Protein AF-A0A9X8DZ60-F1 (afdb_monomer_lite)

Radius of gyration: 21.71 Å; chains: 1; bounding box: 64×48×51 Å

Secondary structure (DSSP, 8-state):
-HHHHTT-----S---PPPS---HHHHHHHHHHHHHHTSHHHHHHHHHHTGGGGG-HHHHHHHHHHHHHHHHHHHHHHHHHTT--HHHHHHHHHHHTT----S--------SPPHHHHHHHHHHHHHHHHH-TT------SS-EEEE--TT-SS--PPEEEE-EEEEEE--B-TTS-BSSS--SSEEEEEEEEEEETTEEEEEEEEEESSSSPEEEEEEEEEEEETTEEEEEEEEEEEE-TTS-SS-TTTS-HHHHHHHHHHHSPTT---EEEEEEEE-----------

Sequence (289 aa):
ELLHWFGSAVATGTPSRPQKTHDIVALCVHVVLALVVQGRQDVRAYMTEHSSDLLHQDLLWQRYELWLQLVTDKMDAHLNAINVLRLAFTQALTTSCHVSHPSGYDTSTSKAPSPVSEFFVAQLREVYMVFSPNYVPYASSIASCSVLSSLAIFPSKRSEFILDQTPRVFRVFPNGETSMSNCGGLTYGDYMGSLDGSTIRLDLFCWPTASPPTCTLVRLCVQAKSTLLLVTMDVAVHANSHAPADGMDEWTPSERVQHLHQHSPSGVPWLRVMGSYARRSKFNVNEGL

Foldseek 3Di:
DVLVVLQPDDDPDDDDQPPDDPPLVVVVVQLVCQCLVVVLVVLQVLLLVCLVCLVPVVVLVVSLVVSVVSSSVSSCVSCVVVPHDSNNSSVVVCVVVVPPDPPDPPPPPPVDDDLSSVQSSLLSPQSNQLPPPPDDDPPDPFDKDWAADPSQSYDGGTFIDTAPQDWFFTQADNSSGGLCGCDPQKRWGIWGWHDDPQKIKIWTWIWGNDPPTKIWIWIWIWGDDPQKIKIKIKIFIFRLNVDPNDDPVVDDSRVVVVSCVVPTDPPTDIDMDIDMDGDPDDDDPPPDD

pLDDT: mean 75.1, std 18.83, range [28.12, 95.62]

Organism: Aphanomyces astaci (NCBI:txid112090)

Structure (mmCIF, N/CA/C/O backbone):
data_AF-A0A9X8DZ60-F1
#
_entry.id   AF-A0A9X8DZ60-F1
#
loop_
_atom_site.group_PDB
_atom_site.id
_atom_site.type_symbol
_atom_site.label_atom_id
_atom_site.label_alt_id
_atom_site.label_comp_id
_atom_site.label_asym_id
_atom_site.label_entity_id
_atom_site.label_seq_id
_atom_site.pdbx_PDB_ins_code
_atom_site.Cartn_x
_atom_site.Cartn_y
_atom_site.Cartn_z
_atom_site.occupancy
_atom_site.B_iso_or_equiv
_atom_site.auth_seq_id
_atom_site.auth_comp_id
_atom_site.auth_asym_id
_atom_site.auth_atom_id
_atom_site.pdbx_PDB_model_num
ATOM 1 N N . GLU A 1 1 ? 18.150 2.652 -1.203 1.00 31.94 1 GLU A N 1
ATOM 2 C CA . GLU A 1 1 ? 18.553 1.446 -1.966 1.00 31.94 1 GLU A CA 1
ATOM 3 C C . GLU A 1 1 ? 17.924 1.308 -3.360 1.00 31.94 1 GLU A C 1
ATOM 5 O O . GLU A 1 1 ? 18.677 1.008 -4.276 1.00 31.94 1 GLU A O 1
ATOM 10 N N . LEU A 1 2 ? 16.636 1.631 -3.593 1.00 28.12 2 LEU A N 1
ATOM 11 C CA . LEU A 1 2 ? 16.051 1.765 -4.956 1.00 28.12 2 LEU A CA 1
ATOM 12 C C . LEU A 1 2 ? 16.904 2.625 -5.916 1.00 28.12 2 LEU A C 1
ATOM 14 O O . LEU A 1 2 ? 16.988 2.355 -7.106 1.00 28.12 2 LEU A O 1
ATOM 18 N N . LEU A 1 3 ? 17.580 3.640 -5.373 1.00 35.03 3 LEU A N 1
ATOM 19 C CA . LEU A 1 3 ? 18.397 4.606 -6.112 1.00 35.03 3 LEU A CA 1
ATOM 20 C C . LEU A 1 3 ? 19.717 4.040 -6.666 1.00 35.03 3 LEU A C 1
ATOM 22 O O . LEU A 1 3 ? 20.222 4.568 -7.652 1.00 35.03 3 LEU A O 1
ATOM 26 N N . HIS A 1 4 ? 20.269 2.972 -6.076 1.00 34.47 4 HIS A N 1
ATOM 27 C CA . HIS A 1 4 ? 21.551 2.405 -6.522 1.00 34.47 4 HIS A CA 1
ATOM 28 C C . HIS A 1 4 ? 21.421 1.585 -7.815 1.00 34.47 4 HIS A C 1
ATOM 30 O O . HIS A 1 4 ? 22.366 1.525 -8.599 1.00 34.47 4 HIS A O 1
ATOM 36 N N . TRP A 1 5 ? 20.246 1.010 -8.079 1.00 37.69 5 TRP A N 1
ATOM 37 C CA . TRP A 1 5 ? 20.007 0.155 -9.246 1.00 37.69 5 TRP A CA 1
ATOM 38 C C . TRP A 1 5 ? 19.847 0.937 -10.555 1.00 37.69 5 TRP A C 1
ATOM 40 O O . TRP A 1 5 ? 20.225 0.450 -11.616 1.00 37.69 5 TRP A O 1
ATOM 50 N N . PHE A 1 6 ? 19.398 2.193 -10.491 1.00 38.69 6 PHE A N 1
ATOM 51 C CA . PHE A 1 6 ? 19.297 3.061 -11.671 1.00 38.69 6 PHE A CA 1
ATOM 52 C C . PHE A 1 6 ? 20.656 3.590 -12.174 1.00 38.69 6 PHE A C 1
ATOM 54 O O . PHE A 1 6 ? 20.719 4.229 -13.227 1.00 38.69 6 PHE A O 1
ATOM 61 N N . GLY A 1 7 ? 21.743 3.325 -11.438 1.00 34.41 7 GLY A N 1
ATOM 62 C CA . GLY A 1 7 ? 23.087 3.837 -11.712 1.00 34.41 7 GLY A CA 1
ATOM 63 C C . GLY A 1 7 ? 23.932 3.028 -12.703 1.00 34.41 7 GLY A C 1
ATOM 64 O O . GLY A 1 7 ? 25.004 3.498 -13.076 1.00 34.41 7 GLY A O 1
ATOM 65 N N . SER A 1 8 ? 23.493 1.848 -13.156 1.00 36.50 8 SER A N 1
ATOM 66 C CA . SER A 1 8 ? 24.308 0.988 -14.029 1.00 36.50 8 SER A CA 1
ATOM 67 C C . SER A 1 8 ? 23.799 0.962 -15.472 1.00 36.50 8 SER A C 1
ATOM 69 O O . SER A 1 8 ? 23.210 -0.008 -15.934 1.00 36.50 8 SER A O 1
ATOM 71 N N . ALA A 1 9 ? 24.024 2.051 -16.207 1.00 36.41 9 ALA A N 1
ATOM 72 C CA . ALA A 1 9 ? 24.238 1.970 -17.650 1.00 36.41 9 ALA A CA 1
ATOM 73 C C . ALA A 1 9 ? 25.103 3.154 -18.087 1.00 36.41 9 ALA A C 1
ATOM 75 O O . ALA A 1 9 ? 24.736 4.316 -17.901 1.00 36.41 9 ALA A O 1
ATOM 76 N N . VAL A 1 10 ? 26.268 2.845 -18.651 1.00 38.41 10 VAL A N 1
ATOM 77 C CA . VAL A 1 10 ? 27.197 3.816 -19.228 1.00 38.41 10 VAL A CA 1
ATOM 78 C C . VAL A 1 10 ? 26.536 4.437 -20.459 1.00 38.41 10 VAL A C 1
ATOM 80 O O . VAL A 1 10 ? 26.538 3.849 -21.535 1.00 38.41 10 VAL A O 1
ATOM 83 N N . ALA A 1 11 ? 25.965 5.629 -20.304 1.00 35.50 11 ALA A N 1
ATOM 84 C CA . ALA A 1 11 ? 25.605 6.487 -21.424 1.00 35.50 11 ALA A CA 1
ATOM 85 C C . ALA A 1 11 ? 26.694 7.555 -21.565 1.00 35.50 11 ALA A C 1
ATOM 87 O O . ALA A 1 11 ? 26.770 8.502 -20.782 1.00 35.50 11 ALA A O 1
ATOM 88 N N . THR A 1 12 ? 27.572 7.382 -22.551 1.00 34.91 12 THR A N 1
ATOM 89 C CA . THR A 1 12 ? 28.563 8.383 -22.955 1.00 34.91 12 THR A CA 1
ATOM 90 C C . THR A 1 12 ? 27.853 9.549 -23.635 1.00 34.91 12 THR A C 1
ATOM 92 O O . THR A 1 12 ? 27.700 9.584 -24.853 1.00 34.91 12 THR A O 1
ATOM 95 N N . GLY A 1 13 ? 27.394 10.499 -22.829 1.00 36.06 13 GLY A N 1
ATOM 96 C CA . GLY A 1 13 ? 26.868 11.782 -23.270 1.00 36.06 13 GLY A CA 1
ATOM 97 C C . GLY A 1 13 ? 27.161 12.828 -22.204 1.00 36.06 13 GLY A C 1
ATOM 98 O O . GLY A 1 13 ? 26.932 12.596 -21.019 1.00 36.06 13 GLY A O 1
ATOM 99 N N . THR A 1 14 ? 27.716 13.967 -22.607 1.00 35.53 14 THR A N 1
ATOM 100 C CA . THR A 1 14 ? 27.980 15.095 -21.706 1.00 35.53 14 THR A CA 1
ATOM 101 C C . THR A 1 14 ? 26.686 15.517 -20.999 1.00 35.53 14 THR A C 1
ATOM 103 O O . THR A 1 14 ? 25.714 15.833 -21.690 1.00 35.53 14 THR A O 1
ATOM 106 N N . PRO A 1 15 ? 26.638 15.540 -19.653 1.00 38.84 15 PRO A N 1
ATOM 107 C CA . PRO A 1 15 ? 25.415 15.838 -18.923 1.00 38.84 15 PRO A CA 1
ATOM 108 C C . PRO A 1 15 ? 25.046 17.312 -19.102 1.00 38.84 15 PRO A C 1
ATOM 110 O O . PRO A 1 15 ? 25.746 18.213 -18.636 1.00 38.84 15 PRO A O 1
ATOM 113 N N . SER A 1 16 ? 23.922 17.578 -19.763 1.00 42.38 16 SER A N 1
ATOM 114 C CA . SER A 1 16 ? 23.293 18.894 -19.722 1.00 42.38 16 SER A CA 1
ATOM 115 C C . SER A 1 16 ? 22.722 19.114 -18.321 1.00 42.38 16 SER A C 1
ATOM 117 O O . SER A 1 16 ? 21.791 18.426 -17.901 1.00 42.38 16 SER A O 1
ATOM 119 N N . ARG A 1 17 ? 23.310 20.064 -17.586 1.00 41.47 17 ARG A N 1
ATOM 120 C CA . ARG A 1 17 ? 22.856 20.510 -16.263 1.00 41.47 17 ARG A CA 1
ATOM 121 C C . ARG A 1 17 ? 21.351 20.824 -16.321 1.00 41.47 17 ARG A C 1
ATOM 123 O O . ARG A 1 17 ? 20.976 21.647 -17.160 1.00 41.47 17 ARG A O 1
ATOM 130 N N . PRO A 1 18 ? 20.500 20.232 -15.459 1.00 42.22 18 PRO A N 1
ATOM 131 C CA . PRO A 1 18 ? 19.079 20.557 -15.442 1.00 42.22 18 PRO A CA 1
ATOM 132 C C . PRO A 1 18 ? 18.917 22.064 -15.205 1.00 42.22 18 PRO A C 1
ATOM 134 O O . PRO A 1 18 ? 19.380 22.615 -14.201 1.00 42.22 18 PRO A O 1
ATOM 137 N N . GLN A 1 19 ? 18.335 22.752 -16.189 1.00 42.22 19 GLN A N 1
ATOM 138 C CA . GLN A 1 19 ? 18.020 24.171 -16.097 1.00 42.22 19 GLN A CA 1
ATOM 139 C C . GLN A 1 19 ? 16.974 24.362 -14.994 1.00 42.22 19 GLN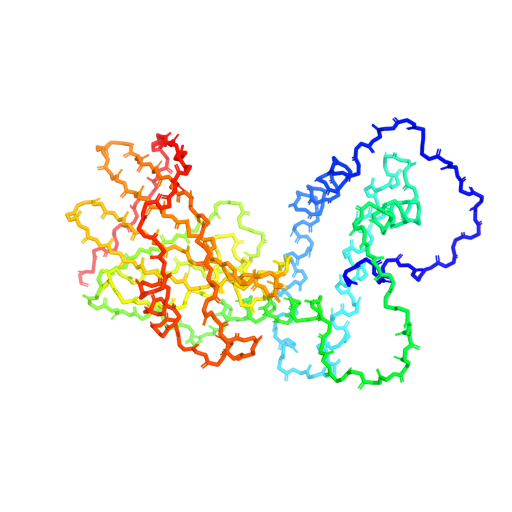 A C 1
ATOM 141 O O . GLN A 1 19 ? 15.932 23.722 -15.012 1.00 42.22 19 GLN A O 1
ATOM 146 N N . LYS A 1 20 ? 17.314 25.216 -14.020 1.00 41.09 20 LYS A N 1
ATOM 147 C CA . LYS A 1 20 ? 16.459 25.832 -12.989 1.00 41.09 20 LYS A CA 1
ATOM 148 C C . LYS A 1 20 ? 15.190 25.043 -12.602 1.00 41.09 20 LYS A C 1
ATOM 150 O O . LYS A 1 20 ? 14.142 25.194 -13.215 1.00 41.09 20 LYS A O 1
ATOM 155 N N . THR A 1 21 ? 15.281 24.346 -11.464 1.00 41.44 21 THR A N 1
ATOM 156 C CA . THR A 1 21 ? 14.146 24.031 -10.569 1.00 41.44 21 THR A CA 1
ATOM 157 C C . THR A 1 21 ? 12.973 23.285 -11.211 1.00 41.44 21 THR A C 1
ATOM 159 O O . THR A 1 21 ? 11.827 23.708 -11.095 1.00 41.44 21 THR A O 1
ATOM 162 N N . HIS A 1 22 ? 13.216 22.104 -11.776 1.00 51.38 22 HIS A N 1
ATOM 163 C CA . HIS A 1 22 ? 12.270 21.038 -11.457 1.00 51.38 22 HIS A CA 1
ATOM 164 C C . HIS A 1 22 ? 12.574 20.632 -10.021 1.00 51.38 22 HIS A C 1
ATOM 166 O O . HIS A 1 22 ? 13.660 20.126 -9.740 1.00 51.38 22 HIS A O 1
ATOM 172 N N . ASP A 1 23 ? 11.661 20.958 -9.107 1.00 71.00 23 ASP A N 1
ATOM 173 C CA . ASP A 1 23 ? 11.681 20.390 -7.766 1.00 71.00 23 ASP A CA 1
ATOM 174 C C . ASP A 1 23 ? 11.814 18.872 -7.930 1.00 71.00 23 ASP A C 1
ATOM 176 O O . ASP A 1 23 ? 11.007 18.242 -8.617 1.00 71.00 23 ASP A O 1
ATOM 180 N N . ILE A 1 24 ? 12.883 18.295 -7.385 1.00 73.00 24 ILE A N 1
ATOM 181 C CA . ILE A 1 24 ? 13.148 16.861 -7.485 1.00 73.00 24 ILE A CA 1
ATOM 182 C C . ILE A 1 24 ? 11.949 16.056 -6.970 1.00 73.00 24 ILE A C 1
ATOM 184 O O . ILE A 1 24 ? 11.650 14.993 -7.506 1.00 73.00 24 ILE A O 1
ATOM 188 N N . VAL A 1 25 ? 11.202 16.612 -6.008 1.00 72.06 25 VAL A N 1
ATOM 189 C CA . VAL A 1 25 ? 9.945 16.054 -5.507 1.00 72.06 25 VAL A CA 1
ATOM 190 C C . VAL A 1 25 ? 8.882 16.048 -6.602 1.00 72.06 25 VAL A C 1
ATOM 192 O O . VAL A 1 25 ? 8.249 15.020 -6.827 1.00 72.06 25 VAL A O 1
ATOM 195 N N . ALA A 1 26 ? 8.713 17.147 -7.339 1.00 74.69 26 ALA A N 1
ATOM 196 C CA . ALA A 1 26 ? 7.785 17.203 -8.468 1.00 74.69 26 ALA A CA 1
ATOM 197 C C . ALA A 1 26 ? 8.177 16.213 -9.577 1.00 74.69 26 ALA A C 1
ATOM 199 O O . ALA A 1 26 ? 7.312 15.566 -10.163 1.00 74.69 26 ALA A O 1
ATOM 200 N N . LEU A 1 27 ? 9.477 16.040 -9.828 1.00 77.31 27 LEU A N 1
ATOM 201 C CA . LEU A 1 27 ? 9.980 15.071 -10.799 1.00 77.31 27 LEU A CA 1
ATOM 202 C C . LEU A 1 27 ? 9.721 13.622 -10.347 1.00 77.31 27 LEU A C 1
ATOM 204 O O . LEU A 1 27 ? 9.254 12.816 -11.148 1.00 77.31 27 LEU A O 1
ATOM 208 N N . CYS A 1 28 ? 9.926 13.308 -9.063 1.00 79.06 28 CYS A N 1
ATOM 209 C CA . CYS A 1 28 ? 9.516 12.033 -8.466 1.00 79.06 28 CYS A CA 1
ATOM 210 C C . CYS A 1 28 ? 8.019 11.790 -8.633 1.00 79.06 28 CYS A C 1
ATOM 212 O O . CYS A 1 28 ? 7.617 10.712 -9.059 1.00 79.06 28 CYS A O 1
ATOM 214 N N . VAL A 1 29 ? 7.194 12.791 -8.321 1.00 77.31 29 VAL A N 1
ATOM 215 C CA . VAL A 1 29 ? 5.737 12.698 -8.455 1.00 77.31 29 VAL A CA 1
ATOM 216 C C . VAL A 1 29 ? 5.350 12.435 -9.908 1.00 77.31 29 VAL A C 1
ATOM 218 O O . VAL A 1 29 ? 4.509 11.576 -10.151 1.00 77.31 29 VAL A O 1
ATOM 221 N N . HIS A 1 30 ? 5.979 13.102 -10.877 1.00 78.19 30 HIS A N 1
ATOM 222 C CA . HIS A 1 30 ? 5.719 12.870 -12.299 1.00 78.19 30 HIS A CA 1
ATOM 223 C C . HIS A 1 30 ? 6.130 11.469 -12.755 1.00 78.19 30 HIS A C 1
ATOM 225 O O . HIS A 1 30 ? 5.337 10.802 -13.416 1.00 78.19 30 HIS A O 1
ATOM 231 N N . VAL A 1 31 ? 7.311 10.988 -12.351 1.00 81.19 31 VAL A N 1
ATOM 232 C CA . VAL A 1 31 ? 7.763 9.619 -12.647 1.00 81.19 31 VAL A CA 1
ATOM 233 C C . VAL A 1 31 ? 6.817 8.590 -12.026 1.00 81.19 31 VAL A C 1
ATOM 235 O O . VAL A 1 31 ? 6.386 7.666 -12.713 1.00 81.19 31 VAL A O 1
ATOM 238 N N . VAL A 1 32 ? 6.428 8.767 -10.760 1.00 79.12 32 VAL A N 1
ATOM 239 C CA . VAL A 1 32 ? 5.465 7.886 -10.082 1.00 79.12 32 VAL A CA 1
ATOM 240 C C . VAL A 1 32 ? 4.113 7.921 -10.791 1.00 79.12 32 VAL A C 1
ATOM 242 O O . VAL A 1 32 ? 3.558 6.865 -11.080 1.00 79.12 32 VAL A O 1
ATOM 245 N N . LEU A 1 33 ? 3.594 9.101 -11.142 1.00 77.25 33 LEU A N 1
ATOM 246 C CA . LEU A 1 33 ? 2.355 9.207 -11.915 1.00 77.25 33 LEU A CA 1
ATOM 247 C C . LEU A 1 33 ? 2.482 8.521 -13.274 1.00 77.25 33 LEU A C 1
ATOM 249 O O . LEU A 1 33 ? 1.552 7.838 -13.679 1.00 77.25 33 LEU A O 1
ATOM 253 N N . ALA A 1 34 ? 3.599 8.667 -13.982 1.00 78.00 34 ALA A N 1
ATOM 254 C CA . ALA A 1 34 ? 3.799 8.013 -15.269 1.00 78.00 34 ALA A CA 1
ATOM 255 C C . ALA A 1 34 ? 3.790 6.485 -15.121 1.00 78.00 34 ALA A C 1
ATOM 257 O O . ALA A 1 34 ? 3.064 5.797 -15.841 1.00 78.00 34 ALA A O 1
ATOM 258 N N . LEU A 1 35 ? 4.498 5.951 -14.125 1.00 79.12 35 LEU A N 1
ATOM 259 C CA . LEU A 1 35 ? 4.495 4.521 -13.817 1.00 79.12 35 LEU A CA 1
ATOM 260 C C . LEU A 1 35 ? 3.095 4.020 -13.415 1.00 79.12 35 LEU A C 1
ATOM 262 O O . LEU A 1 35 ? 2.654 2.980 -13.900 1.00 79.12 35 LEU A O 1
ATOM 266 N N . VAL A 1 36 ? 2.354 4.775 -12.598 1.00 71.50 36 VAL A N 1
ATOM 267 C CA . VAL A 1 36 ? 1.029 4.386 -12.074 1.00 71.50 36 VAL A CA 1
ATOM 268 C C . VAL A 1 36 ? -0.118 4.631 -13.066 1.00 71.50 36 VAL A C 1
ATOM 270 O O . VAL A 1 36 ? -1.123 3.922 -13.040 1.00 71.50 36 VAL A O 1
ATOM 273 N N . VAL A 1 37 ? -0.017 5.622 -13.948 1.00 75.75 37 VAL A N 1
ATOM 274 C CA . VAL A 1 37 ? -1.079 5.975 -14.906 1.00 75.75 37 VAL A CA 1
ATOM 275 C C . VAL A 1 37 ? -0.838 5.305 -16.252 1.00 75.75 37 VAL A C 1
ATOM 277 O O . VAL A 1 37 ? -1.768 4.730 -16.813 1.00 75.75 37 VAL A O 1
ATOM 280 N N . GLN A 1 38 ? 0.394 5.353 -16.761 1.00 73.94 38 GLN A N 1
ATOM 281 C CA . GLN A 1 38 ? 0.742 4.828 -18.085 1.00 73.94 38 GLN A CA 1
ATOM 282 C C . GLN A 1 38 ? 1.304 3.406 -18.000 1.00 73.94 38 GLN A C 1
ATOM 284 O O . GLN A 1 38 ? 0.978 2.569 -18.834 1.00 73.94 38 GLN A O 1
ATOM 289 N N . GLY A 1 39 ? 2.116 3.111 -16.980 1.00 77.44 39 GLY A N 1
ATOM 290 C CA . GLY A 1 39 ? 2.743 1.796 -16.797 1.00 77.44 39 GLY A CA 1
ATOM 291 C C . GLY A 1 39 ? 1.870 0.757 -16.085 1.00 77.44 39 GLY A C 1
ATOM 292 O O . GLY A 1 39 ? 2.146 -0.437 -16.181 1.00 77.44 39 GLY A O 1
ATOM 293 N N . ARG A 1 40 ? 0.796 1.172 -15.398 1.00 81.31 40 ARG A N 1
ATOM 294 C CA . ARG A 1 40 ? -0.021 0.278 -14.556 1.00 81.31 40 ARG A CA 1
ATOM 295 C C . ARG A 1 40 ? -0.581 -0.918 -15.298 1.00 81.31 40 ARG A C 1
ATOM 297 O O . ARG A 1 40 ? -0.615 -1.991 -14.713 1.00 81.31 40 ARG A O 1
ATOM 304 N N . GLN A 1 41 ? -1.063 -0.753 -16.530 1.00 85.88 41 GLN A N 1
ATOM 305 C CA . GLN A 1 41 ? -1.641 -1.878 -17.272 1.00 85.88 41 GLN A CA 1
ATOM 306 C C . GLN A 1 41 ? -0.584 -2.930 -17.608 1.00 85.88 41 GLN A C 1
ATOM 308 O O . GLN A 1 41 ? -0.837 -4.111 -17.395 1.00 85.88 41 GLN A O 1
ATOM 313 N N . ASP A 1 42 ? 0.606 -2.501 -18.023 1.00 88.31 42 ASP A N 1
ATOM 314 C CA . ASP A 1 42 ? 1.700 -3.405 -18.380 1.00 88.31 42 ASP A CA 1
ATOM 315 C C . ASP A 1 42 ? 2.262 -4.106 -17.142 1.00 88.31 42 ASP A C 1
ATOM 317 O O . ASP A 1 42 ? 2.391 -5.326 -17.123 1.00 88.31 42 ASP A O 1
ATOM 321 N N . VAL A 1 43 ? 2.501 -3.354 -16.059 1.00 87.25 43 VAL A N 1
ATOM 322 C CA . VAL A 1 43 ? 2.941 -3.917 -14.771 1.00 87.25 43 VAL A CA 1
ATOM 323 C C . VAL A 1 43 ? 1.897 -4.895 -14.223 1.00 87.25 43 VAL A C 1
ATOM 325 O O . VAL A 1 43 ? 2.238 -5.967 -13.723 1.00 87.25 43 VAL A O 1
ATOM 328 N N . ARG A 1 44 ? 0.608 -4.561 -14.346 1.00 88.06 44 ARG A N 1
ATOM 329 C CA . ARG A 1 44 ? -0.502 -5.432 -13.946 1.00 88.06 44 ARG A CA 1
ATOM 330 C C . ARG A 1 44 ? -0.545 -6.714 -14.774 1.00 88.06 44 ARG A C 1
ATOM 332 O O . ARG A 1 44 ? -0.722 -7.785 -14.192 1.00 88.06 44 ARG A O 1
ATOM 339 N N . ALA A 1 45 ? -0.439 -6.606 -16.096 1.00 90.19 45 ALA A N 1
ATOM 340 C CA . ALA A 1 45 ? -0.457 -7.750 -17.002 1.00 90.19 45 ALA A CA 1
ATOM 341 C C . ALA A 1 45 ? 0.712 -8.688 -16.694 1.00 90.19 45 ALA A C 1
ATOM 343 O O . ALA A 1 45 ? 0.484 -9.867 -16.439 1.00 90.19 45 ALA A O 1
ATOM 344 N N . TYR A 1 46 ? 1.915 -8.124 -16.560 1.00 92.25 46 TYR A N 1
ATOM 345 C CA . TYR A 1 46 ? 3.130 -8.850 -16.211 1.00 92.25 46 TYR A CA 1
ATOM 346 C C . TYR A 1 46 ? 2.986 -9.646 -14.905 1.00 92.25 46 TYR A C 1
ATOM 348 O O . TYR A 1 46 ? 3.219 -10.852 -14.868 1.00 92.25 46 TYR A O 1
ATOM 356 N N . MET A 1 47 ? 2.545 -8.988 -13.826 1.00 90.56 47 MET A N 1
ATOM 357 C CA . MET A 1 47 ? 2.358 -9.652 -12.530 1.00 90.56 47 MET A CA 1
ATOM 358 C C . MET A 1 47 ? 1.296 -10.754 -12.590 1.00 90.56 47 MET A C 1
ATOM 360 O O . MET A 1 47 ? 1.428 -11.773 -11.921 1.00 90.56 47 MET A O 1
ATOM 364 N N . THR A 1 48 ? 0.235 -10.550 -13.375 1.00 90.31 48 THR A N 1
ATOM 365 C CA . THR A 1 48 ? -0.843 -11.535 -13.538 1.00 90.31 48 THR A CA 1
ATOM 366 C C . THR A 1 48 ? -0.333 -12.778 -14.258 1.00 90.31 48 THR A C 1
ATOM 368 O O . THR A 1 48 ? -0.506 -13.887 -13.753 1.00 90.31 48 THR A O 1
ATOM 371 N N . GLU A 1 49 ? 0.326 -12.575 -15.400 1.00 92.56 49 GLU A N 1
ATOM 372 C CA . GLU A 1 49 ? 0.852 -13.631 -16.266 1.00 92.56 49 GLU A CA 1
ATOM 373 C C . GLU A 1 49 ? 1.882 -14.507 -15.548 1.00 92.56 49 GLU A C 1
ATOM 375 O O . GLU A 1 49 ? 1.838 -15.728 -15.662 1.00 92.56 49 GLU A O 1
ATOM 380 N N . HIS A 1 50 ? 2.767 -13.896 -14.760 1.00 92.00 50 HIS A N 1
ATOM 381 C CA . HIS A 1 50 ? 3.887 -14.600 -14.132 1.00 92.00 50 HIS A CA 1
ATOM 382 C C . HIS A 1 50 ? 3.657 -14.972 -12.664 1.00 92.00 50 HIS A C 1
ATOM 384 O O . HIS A 1 50 ? 4.563 -15.483 -12.008 1.00 92.00 50 HIS A O 1
ATOM 390 N N . SER A 1 51 ? 2.457 -14.750 -12.121 1.00 90.38 51 SER A N 1
ATOM 391 C CA . SER A 1 51 ? 2.168 -15.046 -10.710 1.00 90.38 51 SER A CA 1
ATOM 392 C C . SER A 1 51 ? 2.388 -16.516 -10.330 1.00 90.38 51 SER A C 1
ATOM 394 O O . SER A 1 51 ? 2.821 -16.796 -9.213 1.00 90.38 51 SER A O 1
ATOM 396 N N . SER A 1 52 ? 2.159 -17.460 -11.249 1.00 89.44 52 SER A N 1
ATOM 397 C CA . SER A 1 52 ? 2.409 -18.897 -11.041 1.00 89.44 52 SER A CA 1
ATOM 398 C C . SER A 1 52 ? 3.889 -19.257 -10.892 1.00 89.44 52 SER A C 1
ATOM 400 O O . SER A 1 52 ? 4.216 -20.295 -10.311 1.00 89.44 52 SER A O 1
ATOM 402 N N . ASP A 1 53 ? 4.788 -18.404 -11.380 1.00 91.62 53 ASP A N 1
ATOM 403 C CA . ASP A 1 53 ? 6.232 -18.638 -11.332 1.00 91.62 53 ASP A CA 1
ATOM 404 C C . ASP A 1 53 ? 6.801 -18.380 -9.926 1.00 91.62 53 ASP A C 1
ATOM 406 O O . ASP A 1 53 ? 7.932 -18.762 -9.645 1.00 91.62 53 ASP A O 1
ATOM 410 N N . LEU A 1 54 ? 5.998 -17.818 -9.008 1.00 88.44 54 LEU A N 1
ATOM 411 C CA . LEU A 1 54 ? 6.358 -17.547 -7.610 1.00 88.44 54 LEU A CA 1
ATOM 412 C C . LEU A 1 54 ? 6.957 -18.758 -6.879 1.00 88.44 54 LEU A C 1
ATOM 414 O O . LEU A 1 54 ? 7.813 -18.594 -6.014 1.00 88.44 54 LEU A O 1
ATOM 418 N N . LEU A 1 55 ? 6.490 -19.967 -7.201 1.00 88.56 55 LEU A N 1
ATOM 419 C CA . LEU A 1 55 ? 6.918 -21.207 -6.545 1.00 88.56 55 LEU A CA 1
ATOM 420 C C . LEU A 1 55 ? 8.175 -21.831 -7.178 1.00 88.56 55 LEU A C 1
ATOM 422 O O . LEU A 1 55 ? 8.673 -22.835 -6.673 1.00 88.56 55 LEU A O 1
ATOM 426 N N . HIS A 1 56 ? 8.692 -21.249 -8.263 1.00 90.62 56 HIS A N 1
ATOM 427 C CA . HIS A 1 56 ? 9.835 -21.755 -9.019 1.00 90.62 56 HIS A CA 1
ATOM 428 C C . HIS A 1 56 ? 11.009 -20.779 -8.899 1.00 90.62 56 HIS A C 1
ATOM 430 O O . HIS A 1 56 ? 11.038 -19.747 -9.563 1.00 90.62 56 HIS A O 1
ATOM 436 N N . GLN A 1 57 ? 11.995 -21.110 -8.062 1.00 85.19 57 GLN A N 1
ATOM 437 C CA . GLN A 1 57 ? 13.092 -20.201 -7.706 1.00 85.19 57 GLN A CA 1
ATOM 438 C C . GLN A 1 57 ? 13.866 -19.655 -8.920 1.00 85.19 57 GLN A C 1
ATOM 440 O O . GLN A 1 57 ? 14.124 -18.453 -8.981 1.00 85.19 57 GLN A O 1
ATOM 445 N N . ASP A 1 58 ? 14.195 -20.505 -9.896 1.00 87.75 58 ASP A N 1
ATOM 446 C CA . ASP A 1 58 ? 14.961 -20.093 -11.082 1.00 87.75 58 ASP A CA 1
ATOM 447 C C . ASP A 1 58 ? 14.167 -19.122 -11.967 1.00 87.75 58 ASP A C 1
ATOM 449 O O . ASP A 1 58 ? 14.695 -18.114 -12.441 1.00 87.75 58 ASP A O 1
ATOM 453 N N . LEU A 1 59 ? 12.868 -19.390 -12.141 1.00 90.88 59 LEU A N 1
ATOM 454 C CA . LEU A 1 59 ? 11.979 -18.505 -12.890 1.00 90.88 59 LEU A CA 1
ATOM 455 C C . LEU A 1 59 ? 11.776 -17.190 -12.143 1.00 90.88 59 LEU A C 1
ATOM 457 O O . LEU A 1 59 ? 11.796 -16.136 -12.768 1.00 90.88 59 LEU A O 1
ATOM 461 N N . LEU A 1 60 ? 11.636 -17.223 -10.816 1.00 91.19 60 LEU A N 1
ATOM 462 C CA . LEU A 1 60 ? 11.402 -16.034 -10.001 1.00 91.19 60 LEU A CA 1
ATOM 463 C C . LEU A 1 60 ? 12.502 -14.982 -10.180 1.00 91.19 60 LEU A C 1
ATOM 465 O O . LEU A 1 60 ? 12.190 -13.799 -10.323 1.00 91.19 60 LEU A O 1
ATOM 469 N N . TRP A 1 61 ? 13.770 -15.404 -10.224 1.00 88.38 61 TRP A N 1
ATOM 470 C CA . TRP A 1 61 ? 14.887 -14.491 -10.479 1.00 88.38 61 TRP A CA 1
ATOM 471 C C . TRP A 1 61 ? 14.812 -13.876 -11.881 1.00 88.38 61 TRP A C 1
ATOM 473 O O . TRP A 1 61 ? 14.871 -12.657 -12.031 1.00 88.38 61 TRP A O 1
ATOM 483 N N . GLN A 1 62 ? 14.578 -14.703 -12.902 1.00 91.94 62 GLN A N 1
ATOM 484 C CA . GLN A 1 62 ? 14.402 -14.223 -14.273 1.00 91.94 62 GLN A CA 1
ATOM 485 C C . GLN A 1 62 ? 13.221 -13.243 -14.387 1.00 91.94 62 GLN A C 1
ATOM 487 O O . GLN A 1 62 ? 13.302 -12.232 -15.089 1.00 91.94 62 GLN A O 1
ATOM 492 N N . ARG A 1 63 ? 12.111 -13.511 -13.684 1.00 93.81 63 ARG A N 1
ATOM 493 C CA . ARG A 1 63 ? 10.943 -12.620 -13.663 1.00 93.81 63 ARG A CA 1
ATOM 494 C C . ARG A 1 63 ? 11.219 -11.317 -12.933 1.00 93.81 63 ARG A C 1
ATOM 496 O O . ARG A 1 63 ? 10.674 -10.290 -13.330 1.00 93.81 63 ARG A O 1
ATOM 503 N N . TYR A 1 64 ? 12.047 -11.339 -11.901 1.00 91.62 64 TYR A N 1
ATOM 504 C CA . TYR A 1 64 ? 12.466 -10.125 -11.221 1.00 91.62 64 TYR A CA 1
ATOM 505 C C . TYR A 1 64 ? 13.279 -9.211 -12.153 1.00 91.62 64 TYR A C 1
ATOM 507 O O . TYR A 1 64 ? 12.963 -8.027 -12.272 1.00 91.62 64 TYR A O 1
ATOM 515 N N . GLU A 1 65 ? 14.255 -9.758 -12.885 1.00 91.12 65 GLU A N 1
ATOM 516 C CA . GLU A 1 65 ? 15.080 -8.987 -13.831 1.00 91.12 65 GLU A CA 1
ATOM 517 C C . GLU A 1 65 ? 14.250 -8.376 -14.971 1.00 91.12 65 GLU A C 1
ATOM 519 O O . GLU A 1 65 ? 14.368 -7.186 -15.267 1.00 91.12 65 GLU A O 1
ATOM 524 N N . LEU A 1 66 ? 13.353 -9.162 -15.575 1.00 92.81 66 LEU A N 1
ATOM 525 C CA . LEU A 1 66 ? 12.463 -8.681 -16.638 1.00 92.81 66 LEU A CA 1
ATOM 526 C C . LEU A 1 66 ? 11.475 -7.615 -16.138 1.00 92.81 66 LEU A C 1
ATOM 528 O O . LEU A 1 66 ? 11.180 -6.655 -16.852 1.00 92.81 66 LEU A O 1
ATOM 532 N N . TRP A 1 67 ? 10.991 -7.744 -14.900 1.00 92.38 67 TRP A N 1
ATOM 533 C CA . TRP A 1 67 ? 10.137 -6.732 -14.283 1.00 92.38 67 TRP A CA 1
ATOM 534 C C . TRP A 1 67 ? 10.887 -5.416 -14.041 1.00 92.38 67 TRP A C 1
ATOM 536 O O . TRP A 1 67 ? 10.354 -4.344 -14.335 1.00 92.38 67 TRP A O 1
ATOM 546 N N . LEU A 1 68 ? 12.132 -5.480 -13.556 1.00 89.31 68 LEU A N 1
ATOM 547 C CA . LEU A 1 68 ? 12.979 -4.295 -13.398 1.00 89.31 68 LEU A CA 1
ATOM 548 C C . LEU A 1 68 ? 13.216 -3.591 -14.734 1.00 89.31 68 LEU A C 1
ATOM 550 O O . LEU A 1 68 ? 13.135 -2.360 -14.792 1.00 89.31 68 LEU A O 1
ATOM 554 N N . GLN A 1 69 ? 13.470 -4.356 -15.800 1.00 90.19 69 GLN A N 1
ATOM 555 C CA . GLN A 1 69 ? 13.628 -3.802 -17.142 1.00 90.19 69 GLN A CA 1
ATOM 556 C C . GLN A 1 69 ? 12.354 -3.076 -17.585 1.00 90.19 69 GLN A C 1
ATOM 558 O O . GLN A 1 69 ? 12.428 -1.916 -17.979 1.00 90.19 69 GLN A O 1
ATOM 563 N N . LEU A 1 70 ? 11.180 -3.696 -17.415 1.00 90.25 70 LEU A N 1
ATOM 564 C CA . LEU A 1 70 ? 9.890 -3.081 -17.742 1.00 90.25 70 LEU A CA 1
ATOM 565 C C . LEU A 1 70 ? 9.681 -1.746 -17.009 1.00 90.25 70 LEU A C 1
ATOM 567 O O . LEU A 1 70 ? 9.310 -0.749 -17.629 1.00 90.25 70 LEU A O 1
ATOM 571 N N . VAL A 1 71 ? 9.913 -1.706 -15.693 1.00 87.31 71 VAL A N 1
ATOM 572 C CA . VAL A 1 71 ? 9.761 -0.475 -14.895 1.00 87.31 71 VAL A CA 1
ATOM 573 C C . VAL A 1 71 ? 10.760 0.594 -15.344 1.00 87.31 71 VAL A C 1
ATOM 575 O O . VAL A 1 71 ? 10.401 1.767 -15.470 1.00 87.31 71 VAL A O 1
ATOM 578 N N . THR A 1 72 ? 11.998 0.188 -15.627 1.00 86.12 72 THR A N 1
ATOM 579 C CA . THR A 1 72 ? 13.065 1.087 -16.077 1.00 86.12 72 THR A CA 1
ATOM 580 C C . THR A 1 72 ? 12.760 1.678 -17.450 1.00 86.12 72 THR A C 1
ATOM 582 O O . THR A 1 72 ? 12.864 2.890 -17.610 1.00 86.12 72 THR A O 1
ATOM 585 N N . ASP A 1 73 ? 12.290 0.873 -18.403 1.00 88.31 73 ASP A N 1
ATOM 586 C CA . ASP A 1 73 ? 11.921 1.331 -19.747 1.00 88.31 73 ASP A CA 1
ATOM 587 C C . ASP A 1 73 ? 10.790 2.364 -19.701 1.00 88.31 73 ASP A C 1
ATOM 589 O O . ASP A 1 73 ? 10.802 3.355 -20.434 1.00 88.31 73 ASP A O 1
ATOM 593 N N . LYS A 1 74 ? 9.814 2.176 -18.803 1.00 86.31 74 LYS A N 1
ATOM 594 C CA . LYS A 1 74 ? 8.727 3.145 -18.598 1.00 86.31 74 LYS A CA 1
ATOM 595 C C . LYS A 1 74 ? 9.220 4.445 -17.976 1.00 86.31 74 LYS A C 1
ATOM 597 O O . LYS A 1 74 ? 8.793 5.520 -18.404 1.00 86.31 74 LYS A O 1
ATOM 602 N N . MET A 1 75 ? 10.113 4.360 -16.993 1.00 84.75 75 MET A N 1
ATOM 603 C CA . MET A 1 75 ? 10.742 5.541 -16.411 1.00 84.75 75 MET A CA 1
ATOM 604 C C . MET A 1 75 ? 11.564 6.293 -17.464 1.00 84.75 75 MET A C 1
ATOM 606 O O . MET A 1 75 ? 11.391 7.500 -17.607 1.00 84.75 75 MET A O 1
ATOM 610 N N . ASP A 1 76 ? 12.400 5.596 -18.234 1.00 87.31 76 ASP A N 1
ATOM 611 C CA . ASP A 1 76 ? 13.225 6.185 -19.291 1.00 87.31 76 ASP A CA 1
ATOM 612 C C . ASP A 1 76 ? 12.365 6.850 -20.364 1.00 87.31 76 ASP A C 1
ATOM 614 O O . ASP A 1 76 ? 12.630 7.989 -20.742 1.00 87.31 76 ASP A O 1
ATOM 618 N N . ALA A 1 77 ? 11.300 6.186 -20.824 1.00 86.38 77 ALA A N 1
ATOM 619 C CA . ALA A 1 77 ? 10.365 6.764 -21.785 1.00 86.38 77 ALA A CA 1
ATOM 620 C C . ALA A 1 77 ? 9.759 8.079 -21.266 1.00 86.38 77 ALA A C 1
ATOM 622 O O . ALA A 1 77 ? 9.679 9.058 -22.011 1.00 86.38 77 ALA A O 1
ATOM 623 N N . HIS A 1 78 ? 9.381 8.128 -19.984 1.00 85.00 78 HIS A N 1
ATOM 624 C CA . HIS A 1 78 ? 8.843 9.340 -19.372 1.00 85.00 78 HIS A CA 1
ATOM 625 C C . HIS A 1 78 ? 9.897 10.441 -19.217 1.00 85.00 78 HIS A C 1
ATOM 627 O O . HIS A 1 78 ? 9.652 11.580 -19.609 1.00 85.00 78 HIS A O 1
ATOM 633 N N . LEU A 1 79 ? 11.072 10.109 -18.678 1.00 85.19 79 LEU A N 1
ATOM 634 C CA . LEU A 1 79 ? 12.171 11.053 -18.482 1.00 85.19 79 LEU A CA 1
ATOM 635 C C . LEU A 1 79 ? 12.637 11.646 -19.822 1.00 85.19 79 LEU A C 1
ATOM 637 O O . LEU A 1 79 ? 12.793 12.862 -19.936 1.00 85.19 79 LEU A O 1
ATOM 641 N N . ASN A 1 80 ? 12.743 10.820 -20.864 1.00 86.81 80 ASN A N 1
ATOM 642 C CA . ASN A 1 80 ? 13.056 11.269 -22.220 1.00 86.81 80 ASN A CA 1
ATOM 643 C C . ASN A 1 80 ? 11.977 12.209 -22.775 1.00 86.81 80 ASN A C 1
ATOM 645 O O . ASN A 1 80 ? 12.314 13.217 -23.393 1.00 86.81 80 ASN A O 1
ATOM 649 N N . ALA A 1 81 ? 10.691 11.944 -22.510 1.00 86.06 81 ALA A N 1
ATOM 650 C CA . ALA A 1 81 ? 9.597 12.817 -22.945 1.00 86.06 81 ALA A CA 1
ATOM 651 C C . ALA A 1 81 ? 9.662 14.226 -22.324 1.00 86.06 81 ALA A C 1
ATOM 653 O O . ALA A 1 81 ? 9.180 15.186 -22.926 1.00 86.06 81 ALA A O 1
ATOM 654 N N . ILE A 1 82 ? 10.285 14.363 -21.150 1.00 85.31 82 ILE A N 1
ATOM 655 C CA . ILE A 1 82 ? 10.524 15.650 -20.477 1.00 85.31 82 ILE A CA 1
ATOM 656 C C . ILE A 1 82 ? 11.976 16.142 -20.611 1.00 85.31 82 ILE A C 1
ATOM 658 O O . ILE A 1 82 ? 12.374 17.071 -19.913 1.00 85.31 82 ILE A O 1
ATOM 662 N N . ASN A 1 83 ? 12.760 15.560 -21.528 1.00 85.75 83 ASN A N 1
ATOM 663 C CA . ASN A 1 83 ? 14.165 15.898 -21.798 1.00 85.75 83 ASN A CA 1
ATOM 664 C C . ASN A 1 83 ? 15.089 15.812 -20.569 1.00 85.75 83 ASN A C 1
ATOM 666 O O . ASN A 1 83 ? 16.043 16.581 -20.429 1.00 85.75 83 ASN A O 1
ATOM 670 N N . VAL A 1 84 ? 14.820 14.864 -19.673 1.00 83.62 84 VAL A N 1
ATOM 671 C CA . VAL A 1 84 ? 15.665 14.566 -18.517 1.00 83.62 84 VAL A CA 1
ATOM 672 C C . VAL A 1 84 ? 16.385 13.245 -18.759 1.00 83.62 84 VAL A C 1
ATOM 674 O O . VAL A 1 84 ? 15.765 12.224 -19.028 1.00 83.62 84 VAL A O 1
ATOM 677 N N . LEU A 1 85 ? 17.711 13.239 -18.633 1.00 84.62 85 LEU A N 1
ATOM 678 C CA . LEU A 1 85 ? 18.485 11.997 -18.668 1.00 84.62 85 LEU A CA 1
ATOM 679 C C . LEU A 1 85 ? 18.327 11.246 -17.342 1.00 84.62 85 LEU A C 1
ATOM 681 O O . LEU A 1 85 ? 18.469 11.853 -16.277 1.00 84.62 85 LEU A O 1
ATOM 685 N N . ARG A 1 86 ? 18.149 9.917 -17.394 1.00 83.19 86 ARG A N 1
ATOM 686 C CA . ARG A 1 86 ? 18.096 9.066 -16.191 1.00 83.19 86 ARG A CA 1
ATOM 687 C C . ARG A 1 86 ? 19.277 9.312 -15.257 1.00 83.19 86 ARG A C 1
ATOM 689 O O . ARG A 1 86 ? 19.073 9.501 -14.067 1.00 83.19 86 ARG A O 1
ATOM 696 N N . LEU A 1 87 ? 20.496 9.386 -15.794 1.00 81.88 87 LEU A N 1
ATOM 697 C CA . LEU A 1 87 ? 21.697 9.633 -14.991 1.00 81.88 87 LEU A CA 1
ATOM 698 C C . LEU A 1 87 ? 21.601 10.944 -14.196 1.00 81.88 87 LEU A C 1
ATOM 700 O O . LEU A 1 87 ? 21.912 10.966 -13.008 1.00 81.88 87 LEU A O 1
ATOM 704 N N . ALA A 1 88 ? 21.135 12.021 -14.832 1.00 80.25 88 ALA A N 1
ATOM 705 C CA . ALA A 1 88 ? 20.969 13.317 -14.179 1.00 80.25 88 ALA A CA 1
ATOM 706 C C . ALA A 1 88 ? 19.865 13.275 -13.111 1.00 80.25 88 ALA A C 1
ATOM 708 O O . ALA A 1 88 ? 20.034 13.840 -12.031 1.00 80.25 88 ALA A O 1
ATOM 709 N N . PHE A 1 89 ? 18.763 12.568 -13.384 1.00 82.81 89 PHE A N 1
ATOM 710 C CA . PHE A 1 89 ? 17.693 12.336 -12.415 1.00 82.81 89 PHE A CA 1
ATOM 711 C C . PHE A 1 89 ? 18.192 11.561 -11.189 1.00 82.81 89 PHE A C 1
ATOM 713 O O . PHE A 1 89 ? 18.035 12.030 -10.064 1.00 82.81 89 PHE A O 1
ATOM 720 N N . THR A 1 90 ? 18.857 10.422 -11.390 1.00 80.50 90 THR A N 1
ATOM 721 C CA . THR A 1 90 ? 19.391 9.595 -10.300 1.00 80.50 90 THR A CA 1
ATOM 722 C C . THR A 1 90 ? 20.437 10.349 -9.479 1.00 80.50 90 THR A C 1
ATOM 724 O O . THR A 1 90 ? 20.404 10.290 -8.255 1.00 80.50 90 THR A O 1
ATOM 727 N N . GLN A 1 91 ? 21.330 11.114 -10.117 1.00 77.69 91 GLN A N 1
ATOM 728 C CA . GLN A 1 91 ? 22.305 11.953 -9.408 1.00 77.69 91 GLN A CA 1
ATOM 729 C C . GLN A 1 91 ? 21.630 13.029 -8.548 1.00 77.69 91 GLN A C 1
ATOM 731 O O . GLN A 1 91 ? 22.029 13.240 -7.399 1.00 77.69 91 GLN A O 1
ATOM 736 N N . ALA A 1 92 ? 20.596 13.687 -9.081 1.00 77.88 92 ALA A N 1
ATOM 737 C CA . ALA A 1 92 ? 19.822 14.672 -8.335 1.00 77.88 92 ALA A CA 1
ATOM 738 C C . ALA A 1 92 ? 19.117 14.032 -7.129 1.00 77.88 92 ALA A C 1
ATOM 740 O O . ALA A 1 92 ? 19.212 14.564 -6.026 1.00 77.88 92 ALA A O 1
ATOM 741 N N . LEU A 1 93 ? 18.506 12.854 -7.304 1.00 77.06 93 LEU A N 1
ATOM 742 C CA . LEU A 1 93 ? 17.887 12.101 -6.210 1.00 77.06 93 LEU A CA 1
ATOM 743 C C . LEU A 1 93 ? 18.881 11.743 -5.109 1.00 77.06 93 LEU A C 1
ATOM 745 O O . LEU A 1 93 ? 18.622 12.019 -3.941 1.00 77.06 93 LEU A O 1
ATOM 749 N N . THR A 1 94 ? 20.031 11.173 -5.469 1.00 74.62 94 THR A N 1
ATOM 750 C CA . THR A 1 94 ? 21.069 10.793 -4.500 1.00 74.62 94 THR A CA 1
ATOM 751 C C . THR A 1 94 ? 21.557 12.002 -3.704 1.00 74.62 94 THR A C 1
ATOM 753 O O . THR A 1 94 ? 21.728 11.914 -2.490 1.00 74.62 94 THR A O 1
ATOM 756 N N . THR A 1 95 ? 21.716 13.149 -4.373 1.00 74.12 95 THR A N 1
ATOM 757 C CA . THR A 1 95 ? 22.137 14.404 -3.734 1.00 74.12 95 THR A CA 1
ATOM 758 C C . THR A 1 95 ? 21.064 14.943 -2.783 1.00 74.12 95 THR A C 1
ATOM 760 O O . THR A 1 95 ? 21.383 15.390 -1.684 1.00 74.12 95 THR A O 1
ATOM 763 N N . SER A 1 96 ? 19.789 14.894 -3.181 1.00 69.75 96 SER A N 1
ATOM 764 C CA . SER A 1 96 ? 18.668 15.419 -2.390 1.00 69.75 96 SER A CA 1
ATOM 765 C C . SER A 1 96 ? 18.272 14.535 -1.211 1.00 69.75 96 SER A C 1
ATOM 767 O O . SER A 1 96 ? 17.812 15.047 -0.196 1.00 69.75 96 SER A O 1
ATOM 769 N N . CYS A 1 97 ? 18.450 13.220 -1.313 1.00 64.62 97 CYS A N 1
ATOM 770 C CA . CYS A 1 97 ? 18.045 12.289 -0.265 1.00 64.62 97 CYS A CA 1
ATOM 771 C C . CYS A 1 97 ? 19.032 12.201 0.914 1.00 64.62 97 CYS A C 1
ATOM 773 O O . CYS A 1 97 ? 18.814 11.355 1.775 1.00 64.62 97 CYS A O 1
ATOM 775 N N . HIS A 1 98 ? 20.098 13.022 0.967 1.00 55.84 98 HIS A N 1
ATOM 776 C CA . HIS A 1 98 ? 21.199 12.882 1.938 1.00 55.84 98 HIS A CA 1
ATOM 777 C C . HIS A 1 98 ? 21.559 11.411 2.158 1.00 55.84 98 HIS A C 1
ATOM 779 O O . HIS A 1 98 ? 21.703 10.954 3.293 1.00 55.84 98 HIS A O 1
ATOM 785 N N . VAL A 1 99 ? 21.648 10.642 1.067 1.00 50.66 99 VAL A N 1
ATOM 786 C CA . VAL A 1 99 ? 22.138 9.275 1.166 1.00 50.66 99 VAL A CA 1
ATOM 787 C C . VAL A 1 99 ? 23.609 9.431 1.496 1.00 50.66 99 VAL A C 1
ATOM 789 O O . VAL A 1 99 ? 24.437 9.629 0.608 1.00 50.66 99 VAL A O 1
ATOM 792 N N . SER A 1 100 ? 23.930 9.424 2.789 1.00 37.81 100 SER A N 1
ATOM 793 C CA . SER A 1 100 ? 25.267 9.108 3.249 1.00 37.81 100 SER A CA 1
ATOM 794 C C . SER A 1 100 ? 25.624 7.836 2.506 1.00 37.81 100 SER A C 1
ATOM 796 O O . SER A 1 100 ? 25.012 6.793 2.741 1.00 37.81 100 SER A O 1
ATOM 798 N N . HIS A 1 101 ? 26.547 7.927 1.548 1.00 39.91 101 HIS A N 1
ATOM 799 C CA . HIS A 1 101 ? 27.239 6.737 1.098 1.00 39.91 101 HIS A CA 1
ATOM 800 C C . HIS A 1 101 ? 27.655 6.017 2.380 1.00 39.91 101 HIS A C 1
ATOM 802 O O . HIS A 1 101 ? 28.300 6.659 3.218 1.00 39.91 101 HIS A O 1
ATOM 808 N N . PRO A 1 102 ? 27.289 4.741 2.586 1.00 36.00 102 PRO A N 1
ATOM 809 C CA . PRO A 1 102 ? 28.030 3.940 3.533 1.00 36.00 102 PRO A CA 1
ATOM 810 C C . PRO A 1 102 ? 29.480 4.072 3.073 1.00 36.00 102 PRO A C 1
ATOM 812 O O . PRO A 1 102 ? 29.838 3.656 1.967 1.00 36.00 102 PRO A O 1
ATOM 815 N N . SER A 1 103 ? 30.289 4.798 3.838 1.00 33.78 103 SER A N 1
ATOM 816 C CA . SER A 1 103 ? 31.727 4.855 3.645 1.00 33.78 103 SER A CA 1
ATOM 817 C C . SER A 1 103 ? 32.225 3.450 3.955 1.00 33.78 103 SER A C 1
ATOM 819 O O . SER A 1 103 ? 32.475 3.119 5.109 1.00 33.78 103 SER A O 1
ATOM 821 N N . GLY A 1 104 ? 32.209 2.604 2.931 1.00 32.88 104 GLY A N 1
ATOM 822 C CA . GLY A 1 104 ? 32.302 1.161 3.074 1.00 32.88 104 GLY A CA 1
ATOM 823 C C . GLY A 1 104 ? 31.293 0.470 2.168 1.00 32.88 104 GLY A C 1
ATOM 824 O O . GLY A 1 104 ? 30.341 -0.137 2.643 1.00 32.88 104 GLY A O 1
ATOM 825 N N . TYR A 1 105 ? 31.537 0.494 0.855 1.00 34.03 105 TYR A N 1
ATOM 826 C CA . TYR A 1 105 ? 31.295 -0.722 0.081 1.00 34.03 105 TYR A CA 1
ATOM 827 C C . TYR A 1 105 ? 32.287 -1.760 0.620 1.00 34.03 105 TYR A C 1
ATOM 829 O O . TYR A 1 105 ? 33.329 -2.018 0.024 1.00 34.03 105 TYR A O 1
ATOM 837 N N . ASP A 1 106 ? 31.984 -2.328 1.785 1.00 29.27 106 ASP A N 1
ATOM 838 C CA . ASP A 1 106 ? 32.397 -3.692 2.006 1.00 29.27 106 ASP A CA 1
ATOM 839 C C . ASP A 1 106 ? 31.568 -4.492 1.012 1.00 29.27 106 ASP A C 1
ATOM 841 O O . ASP A 1 106 ? 30.347 -4.595 1.121 1.00 29.27 106 ASP A O 1
ATOM 845 N N . THR A 1 107 ? 32.251 -5.078 0.038 1.00 33.84 107 THR A N 1
ATOM 846 C CA . THR A 1 107 ? 31.872 -6.296 -0.689 1.00 33.84 107 THR A CA 1
ATOM 847 C C . THR A 1 107 ? 31.635 -7.474 0.277 1.00 33.84 107 THR A C 1
ATOM 849 O O . THR A 1 107 ? 32.029 -8.608 0.022 1.00 33.84 107 THR A O 1
ATOM 852 N N . SER A 1 108 ? 31.004 -7.218 1.422 1.00 33.28 108 SER A N 1
ATOM 853 C CA . SER A 1 108 ? 30.425 -8.224 2.276 1.00 33.28 108 SER A CA 1
ATOM 854 C C . SER A 1 108 ? 29.088 -8.590 1.649 1.00 33.28 108 SER A C 1
ATOM 856 O O . SER A 1 108 ? 28.181 -7.780 1.472 1.00 33.28 108 SER A O 1
ATOM 858 N N . THR A 1 109 ? 29.011 -9.844 1.235 1.00 39.69 109 THR A N 1
ATOM 859 C CA . THR A 1 109 ? 27.795 -10.581 0.915 1.00 39.69 109 THR A CA 1
ATOM 860 C C . THR A 1 109 ? 26.787 -10.457 2.060 1.00 39.69 109 THR A C 1
ATOM 862 O O . THR A 1 109 ? 26.677 -11.351 2.900 1.00 39.69 109 THR A O 1
ATOM 865 N N . SER A 1 110 ? 26.051 -9.349 2.119 1.00 40.47 110 SER A N 1
ATOM 866 C CA . SER A 1 110 ? 24.805 -9.296 2.868 1.00 40.47 110 SER A CA 1
ATOM 867 C C . SER A 1 110 ? 23.854 -10.276 2.191 1.00 40.47 110 SER A C 1
ATOM 869 O O . SER A 1 110 ? 23.504 -10.120 1.024 1.00 40.47 110 SER A O 1
ATOM 871 N N . LYS A 1 111 ? 23.480 -11.335 2.912 1.00 47.34 111 LYS A N 1
ATOM 872 C CA . LYS A 1 111 ? 22.477 -12.315 2.474 1.00 47.34 111 LYS A CA 1
ATOM 873 C C . LYS A 1 111 ? 21.051 -11.740 2.475 1.00 47.34 111 LYS A C 1
ATOM 875 O O . LYS A 1 111 ? 20.121 -12.478 2.164 1.00 47.34 111 LYS A O 1
ATOM 880 N N . ALA A 1 112 ? 20.864 -10.478 2.869 1.00 53.88 112 ALA A N 1
ATOM 881 C CA . ALA A 1 112 ? 19.550 -9.858 2.919 1.00 53.88 112 ALA A CA 1
ATOM 882 C C . ALA A 1 112 ? 19.061 -9.533 1.493 1.00 53.88 112 ALA A C 1
ATOM 884 O O . ALA A 1 112 ? 19.809 -8.924 0.719 1.00 53.88 112 ALA A O 1
ATOM 885 N N . PRO A 1 113 ? 17.839 -9.946 1.116 1.00 63.31 113 PRO A N 1
ATOM 886 C CA . PRO A 1 113 ? 17.265 -9.575 -0.167 1.00 63.31 113 PRO A CA 1
ATOM 887 C C . PRO A 1 113 ? 17.079 -8.055 -0.244 1.00 63.31 113 PRO A C 1
ATOM 889 O O . PRO A 1 113 ? 16.803 -7.389 0.748 1.00 63.31 113 PRO A O 1
ATOM 892 N N . SER A 1 114 ? 17.247 -7.481 -1.438 1.00 76.19 114 SER A N 1
ATOM 893 C CA . SER A 1 114 ? 17.021 -6.044 -1.622 1.00 76.19 114 SER A CA 1
ATOM 894 C C . SER A 1 114 ? 15.549 -5.691 -1.333 1.00 76.19 114 SER A C 1
ATOM 896 O O . SER A 1 114 ? 14.667 -6.475 -1.707 1.00 76.19 114 SER A O 1
ATOM 898 N N . PRO A 1 115 ? 15.235 -4.497 -0.794 1.00 75.38 115 PRO A N 1
ATOM 899 C CA . PRO A 1 115 ? 13.847 -4.075 -0.560 1.00 75.38 115 PRO A CA 1
ATOM 900 C C . PRO A 1 115 ? 12.974 -4.133 -1.822 1.00 75.38 115 PRO A C 1
ATOM 902 O O . PRO A 1 115 ? 11.769 -4.362 -1.767 1.00 75.38 115 PRO A O 1
ATOM 905 N N . VAL A 1 116 ? 13.595 -3.959 -2.991 1.00 80.12 116 VAL A N 1
ATOM 906 C CA . VAL A 1 116 ? 12.935 -4.022 -4.300 1.00 80.12 116 VAL A CA 1
ATOM 907 C C . VAL A 1 116 ? 12.551 -5.452 -4.667 1.00 80.12 116 VAL A C 1
ATOM 909 O O . VAL A 1 116 ? 11.430 -5.692 -5.110 1.00 80.12 116 VAL A O 1
ATOM 912 N N . SER A 1 117 ? 13.455 -6.410 -4.449 1.00 84.00 117 SER A N 1
ATOM 913 C CA . SER A 1 117 ? 13.153 -7.833 -4.626 1.00 84.00 117 SER A CA 1
ATOM 914 C C . SER A 1 117 ? 12.125 -8.332 -3.613 1.00 84.00 117 SER A C 1
ATOM 916 O O . SER A 1 117 ? 11.237 -9.091 -3.988 1.00 84.00 117 SER A O 1
ATOM 918 N N . GLU A 1 118 ? 12.185 -7.876 -2.358 1.00 83.44 118 GLU A N 1
ATOM 919 C CA . GLU A 1 118 ? 11.174 -8.214 -1.349 1.00 83.44 118 GLU A CA 1
ATOM 920 C C . GLU A 1 118 ? 9.795 -7.691 -1.749 1.00 83.44 118 GLU A C 1
ATOM 922 O O . GLU A 1 118 ? 8.824 -8.447 -1.728 1.00 83.44 118 GLU A O 1
ATOM 927 N N . PHE A 1 119 ? 9.716 -6.429 -2.187 1.00 85.25 119 PHE A N 1
ATOM 928 C CA . PHE A 1 119 ? 8.486 -5.850 -2.719 1.00 85.25 119 PHE A CA 1
ATOM 929 C C . PHE A 1 119 ? 7.959 -6.647 -3.916 1.00 85.25 119 PHE A C 1
ATOM 931 O O . PHE A 1 119 ? 6.781 -6.995 -3.941 1.00 85.25 119 PHE A O 1
ATOM 938 N N . PHE A 1 120 ? 8.818 -6.974 -4.887 1.00 88.62 120 PHE A N 1
ATOM 939 C CA . PHE A 1 120 ? 8.430 -7.755 -6.062 1.00 88.62 120 PHE A CA 1
ATOM 940 C C . PHE A 1 120 ? 7.823 -9.106 -5.668 1.00 88.62 120 PHE A C 1
ATOM 942 O O . PHE A 1 120 ? 6.722 -9.440 -6.105 1.00 88.62 120 PHE A O 1
ATOM 949 N N . VAL A 1 121 ? 8.501 -9.858 -4.796 1.00 89.12 121 VAL A N 1
ATOM 950 C CA . VAL A 1 121 ? 8.040 -11.175 -4.334 1.00 89.12 121 VAL A CA 1
ATOM 951 C C . VAL A 1 121 ? 6.748 -11.059 -3.527 1.00 89.12 121 VAL A C 1
ATOM 953 O O . VAL A 1 121 ? 5.808 -11.824 -3.753 1.00 89.12 121 VAL A O 1
ATOM 956 N N . ALA A 1 122 ? 6.669 -10.096 -2.607 1.00 87.81 122 ALA A N 1
ATOM 957 C CA . ALA A 1 122 ? 5.476 -9.863 -1.803 1.00 87.81 122 ALA A CA 1
ATOM 958 C C . ALA A 1 122 ? 4.279 -9.477 -2.685 1.00 87.81 122 ALA A C 1
ATOM 960 O O . ALA A 1 122 ? 3.191 -10.029 -2.525 1.00 87.81 122 ALA A O 1
ATOM 961 N N . GLN A 1 123 ? 4.483 -8.612 -3.678 1.00 89.50 123 GLN A N 1
ATOM 962 C CA . GLN A 1 123 ? 3.436 -8.236 -4.619 1.00 89.50 123 GLN A CA 1
ATOM 963 C C . GLN A 1 123 ? 2.997 -9.418 -5.493 1.00 89.50 123 GLN A C 1
ATOM 965 O O . GLN A 1 123 ? 1.795 -9.632 -5.666 1.00 89.50 123 GLN A O 1
ATOM 970 N N . LEU A 1 124 ? 3.943 -10.212 -6.009 1.00 90.19 124 LEU A N 1
ATOM 971 C CA . LEU A 1 124 ? 3.654 -11.398 -6.819 1.00 90.19 124 LEU A CA 1
ATOM 972 C C . LEU A 1 124 ? 2.865 -12.442 -6.016 1.00 90.19 124 LEU A C 1
ATOM 974 O O . LEU A 1 124 ? 1.932 -13.051 -6.539 1.00 90.19 124 LEU A O 1
ATOM 978 N N . ARG A 1 125 ? 3.173 -12.589 -4.721 1.00 88.69 125 ARG A N 1
ATOM 979 C CA . ARG A 1 125 ? 2.417 -13.426 -3.781 1.00 88.69 125 ARG A CA 1
ATOM 980 C C . ARG A 1 125 ? 0.967 -12.983 -3.638 1.00 88.69 125 ARG A C 1
ATOM 982 O O . ARG A 1 125 ? 0.082 -13.838 -3.662 1.00 88.69 125 ARG A O 1
ATOM 989 N N . GLU A 1 126 ? 0.708 -11.686 -3.500 1.00 88.81 126 GLU A N 1
ATOM 990 C CA . GLU A 1 126 ? -0.668 -11.187 -3.411 1.00 88.81 126 GLU A CA 1
ATOM 991 C C . GLU A 1 126 ? -1.454 -11.477 -4.692 1.00 88.81 126 GLU A C 1
ATOM 993 O O . GLU A 1 126 ? -2.578 -11.978 -4.625 1.00 88.81 126 GLU A O 1
ATOM 998 N N . VAL A 1 127 ? -0.833 -11.267 -5.858 1.00 89.00 127 VAL A N 1
ATOM 999 C CA . VAL A 1 127 ? -1.451 -11.571 -7.156 1.00 89.00 127 VAL A CA 1
ATOM 1000 C C . VAL A 1 127 ? -1.709 -13.074 -7.303 1.00 89.00 127 VAL A C 1
ATOM 1002 O O . VAL A 1 127 ? -2.829 -13.471 -7.621 1.00 89.00 127 VAL A O 1
ATOM 1005 N N . TYR A 1 128 ? -0.731 -13.924 -6.982 1.00 88.56 128 TYR A N 1
ATOM 1006 C CA . TYR A 1 128 ? -0.884 -15.383 -6.999 1.00 88.56 128 TYR A CA 1
ATOM 1007 C C . TYR A 1 128 ? -2.051 -15.851 -6.118 1.00 88.56 128 TYR A C 1
ATOM 1009 O O . TYR A 1 128 ? -2.862 -16.686 -6.521 1.00 88.56 128 TYR A O 1
ATOM 1017 N N . MET A 1 129 ? -2.193 -15.277 -4.919 1.00 84.31 129 MET A N 1
ATOM 1018 C CA . MET A 1 129 ? -3.261 -15.638 -3.988 1.00 84.31 129 MET A CA 1
ATOM 1019 C C . MET A 1 129 ? -4.671 -15.290 -4.490 1.00 84.31 129 MET A C 1
ATOM 1021 O O . MET A 1 129 ? -5.626 -15.895 -3.997 1.00 84.31 129 MET A O 1
ATOM 1025 N N . VAL A 1 130 ? -4.828 -14.334 -5.414 1.00 83.19 130 VAL A N 1
ATOM 1026 C CA . VAL A 1 130 ? -6.120 -14.012 -6.058 1.00 83.19 130 VAL A CA 1
ATOM 1027 C C . VAL A 1 130 ? -6.548 -15.110 -7.019 1.00 83.19 130 VAL A C 1
ATOM 1029 O O . VAL A 1 130 ? -7.723 -15.461 -7.060 1.00 83.19 130 VAL A O 1
ATOM 1032 N N . PHE A 1 131 ? -5.598 -15.633 -7.792 1.00 78.44 131 PHE A N 1
ATOM 1033 C CA . PHE A 1 131 ? -5.857 -16.630 -8.829 1.00 78.44 131 PHE A CA 1
ATOM 1034 C C . PHE A 1 131 ? -5.767 -18.067 -8.312 1.00 78.44 131 PHE A C 1
ATOM 1036 O O . PHE A 1 131 ? -6.118 -19.005 -9.024 1.00 78.44 131 PHE A O 1
ATOM 1043 N N . SER A 1 132 ? -5.329 -18.252 -7.064 1.00 70.88 132 SER A N 1
ATOM 1044 C CA . SER A 1 132 ? -5.289 -19.565 -6.436 1.00 70.88 132 SER A CA 1
ATOM 1045 C C . SER A 1 132 ? -6.714 -20.108 -6.223 1.00 70.88 132 SER A C 1
ATOM 1047 O O . SER A 1 132 ? -7.505 -19.481 -5.510 1.00 70.88 132 SER A O 1
ATOM 1049 N N . PRO A 1 133 ? -7.046 -21.296 -6.766 1.00 59.16 133 PRO A N 1
ATOM 1050 C CA . PRO A 1 133 ? -8.389 -21.884 -6.686 1.00 59.16 133 PRO A CA 1
ATOM 1051 C C . PRO A 1 133 ? -8.815 -22.264 -5.257 1.00 59.16 133 PRO A C 1
ATOM 1053 O O . PRO A 1 133 ? -9.979 -22.569 -5.025 1.00 59.16 133 PRO A O 1
ATOM 1056 N N . ASN A 1 134 ? -7.893 -22.212 -4.291 1.00 59.81 134 ASN A N 1
ATOM 1057 C CA . ASN A 1 134 ? -8.128 -22.570 -2.892 1.00 59.81 134 ASN A CA 1
ATOM 1058 C C . ASN A 1 134 ? -8.484 -21.370 -1.999 1.00 59.81 134 ASN A C 1
ATOM 1060 O O . ASN A 1 134 ? -8.539 -21.514 -0.776 1.00 59.81 134 ASN A O 1
ATOM 1064 N N . TYR A 1 135 ? -8.689 -20.171 -2.558 1.00 55.84 135 TYR A N 1
ATOM 1065 C CA . TYR A 1 135 ? -9.129 -19.044 -1.744 1.00 55.84 135 TYR A CA 1
ATOM 1066 C C . TYR A 1 135 ? -10.606 -19.178 -1.374 1.00 55.84 135 TYR A C 1
ATOM 1068 O O . TYR A 1 135 ? -11.499 -18.865 -2.157 1.00 55.84 135 TYR A O 1
ATOM 1076 N N . VAL A 1 136 ? -10.845 -19.606 -0.140 1.00 56.44 136 VAL A N 1
ATOM 1077 C CA . VAL A 1 136 ? -12.162 -19.573 0.489 1.00 56.44 136 VAL A CA 1
ATOM 1078 C C . VAL A 1 136 ? -12.221 -18.306 1.349 1.00 56.44 136 VAL A C 1
ATOM 1080 O O . VAL A 1 136 ? -11.417 -18.185 2.279 1.00 56.44 136 VAL A O 1
ATOM 1083 N N . PRO A 1 137 ? -13.116 -17.340 1.062 1.00 56.44 137 PRO A N 1
ATOM 1084 C CA . PRO A 1 137 ? -13.369 -16.237 1.979 1.00 56.44 137 PRO A CA 1
ATOM 1085 C C . PRO A 1 137 ? -13.815 -16.834 3.310 1.00 56.44 137 PRO A C 1
ATOM 1087 O O . PRO A 1 137 ? -14.722 -17.668 3.346 1.00 56.44 137 PRO A O 1
ATOM 1090 N N . TYR A 1 138 ? -13.158 -16.456 4.402 1.00 52.56 138 TYR A N 1
ATOM 1091 C CA . TYR A 1 138 ? -13.542 -16.949 5.714 1.00 52.56 138 TYR A CA 1
ATOM 1092 C C . TYR A 1 138 ? -14.932 -16.387 6.034 1.00 52.56 138 TYR A C 1
ATOM 1094 O O . TYR A 1 138 ? -15.083 -15.186 6.252 1.00 52.56 138 TYR A O 1
ATOM 1102 N N . ALA A 1 139 ? -15.959 -17.237 6.025 1.00 50.31 139 ALA A N 1
ATOM 1103 C CA . ALA A 1 139 ? -17.284 -16.874 6.506 1.00 50.31 139 ALA A CA 1
ATOM 1104 C C . ALA A 1 139 ? -17.226 -16.793 8.039 1.00 50.31 139 ALA A C 1
ATOM 1106 O O . ALA A 1 139 ? -17.564 -17.744 8.740 1.00 50.31 139 ALA A O 1
ATOM 1107 N N . SER A 1 140 ? -16.718 -15.681 8.573 1.00 55.38 140 SER A N 1
ATOM 1108 C CA . SER A 1 140 ? -16.795 -15.408 10.004 1.00 55.38 140 SER A CA 1
ATOM 1109 C C . SER A 1 140 ? -18.185 -14.883 10.349 1.00 55.38 140 SER A C 1
ATOM 1111 O O . SER A 1 140 ? -18.719 -13.993 9.694 1.00 55.38 140 SER A O 1
ATOM 1113 N N . SER A 1 141 ? -18.739 -15.353 11.464 1.00 63.50 141 SER A N 1
ATOM 1114 C CA . SER A 1 141 ? -19.880 -14.726 12.145 1.00 63.50 141 SER A CA 1
ATOM 1115 C C . SER A 1 141 ? -19.523 -13.378 12.798 1.00 63.50 141 SER A C 1
ATOM 1117 O O . SER A 1 141 ? -20.282 -12.861 13.613 1.00 63.50 141 SER A O 1
ATOM 1119 N N . ILE A 1 142 ? -18.336 -12.837 12.507 1.00 77.75 142 ILE A N 1
ATOM 1120 C CA . ILE A 1 142 ? -17.756 -11.657 13.145 1.00 77.75 142 ILE A CA 1
ATOM 1121 C C . ILE A 1 142 ? -17.928 -10.475 12.195 1.00 77.75 142 ILE A C 1
ATOM 1123 O O . ILE A 1 142 ? -17.659 -10.590 10.999 1.00 77.75 142 ILE A O 1
ATOM 112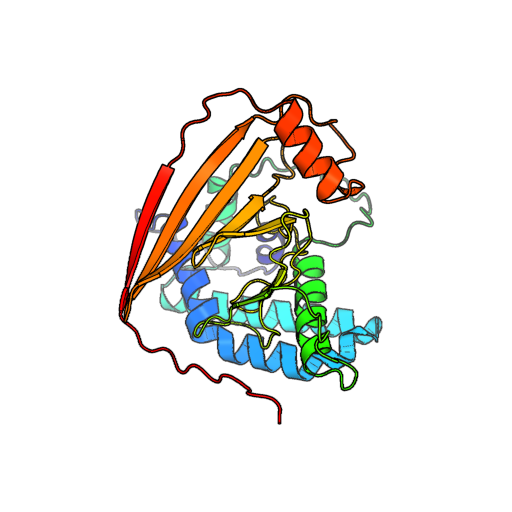7 N N . ALA A 1 143 ? -18.349 -9.329 12.735 1.00 86.81 143 ALA A N 1
ATOM 1128 C CA . ALA A 1 143 ? -18.473 -8.097 11.968 1.00 86.81 143 ALA A CA 1
ATOM 1129 C C . ALA A 1 143 ? -17.150 -7.766 11.257 1.00 86.81 143 ALA A C 1
ATOM 1131 O O . ALA A 1 143 ? -16.087 -7.709 11.881 1.00 86.81 143 ALA A O 1
ATOM 1132 N N . SER A 1 144 ? -17.222 -7.544 9.947 1.00 88.25 144 SER A N 1
ATOM 1133 C CA . SER A 1 144 ? -16.064 -7.230 9.117 1.00 88.25 144 SER A CA 1
ATOM 1134 C C . SER A 1 144 ? -16.366 -6.096 8.141 1.00 88.25 144 SER A C 1
ATOM 1136 O O . SER A 1 144 ? -17.508 -5.860 7.743 1.00 88.25 144 SER A O 1
ATOM 1138 N N . CYS A 1 145 ? -15.319 -5.368 7.766 1.00 88.38 145 CYS A N 1
ATOM 1139 C CA . CYS A 1 145 ? -15.337 -4.343 6.734 1.00 88.38 145 CYS A CA 1
ATOM 1140 C C . CYS A 1 145 ? -14.431 -4.794 5.589 1.00 88.38 145 CYS A C 1
ATOM 1142 O O . CYS A 1 145 ? -13.288 -5.180 5.827 1.00 88.38 145 CYS A O 1
ATOM 1144 N N . SER A 1 146 ? -14.927 -4.725 4.352 1.00 88.81 146 SER A N 1
ATOM 1145 C CA . SER A 1 146 ? -14.118 -4.985 3.160 1.00 88.81 146 SER A CA 1
ATOM 1146 C C . SER A 1 146 ? -14.016 -3.731 2.299 1.00 88.81 146 SER A C 1
ATOM 1148 O O . SER A 1 146 ? -15.019 -3.070 2.024 1.00 88.81 146 SER A O 1
ATOM 1150 N N . VAL A 1 147 ? -12.798 -3.396 1.875 1.00 87.19 147 VAL A N 1
ATOM 1151 C CA . VAL A 1 147 ? -12.510 -2.181 1.105 1.00 87.19 147 VAL A CA 1
ATOM 1152 C C . VAL A 1 147 ? -11.769 -2.547 -0.175 1.00 87.19 147 VAL A C 1
ATOM 1154 O O . VAL A 1 147 ? -10.847 -3.358 -0.173 1.00 87.19 147 VAL A O 1
ATOM 1157 N N . LEU A 1 148 ? -12.178 -1.930 -1.283 1.00 85.75 148 LEU A N 1
ATOM 1158 C CA . LEU A 1 148 ? -11.503 -2.024 -2.572 1.00 85.75 148 LEU A CA 1
ATOM 1159 C C . LEU A 1 148 ? -11.443 -0.638 -3.209 1.00 85.75 148 LEU A C 1
ATOM 1161 O O . LEU A 1 148 ? -12.428 0.101 -3.194 1.00 85.75 148 LEU A O 1
ATOM 1165 N N . SER A 1 149 ? -10.301 -0.301 -3.797 1.00 82.94 149 SER A N 1
ATOM 1166 C CA . SER A 1 149 ? -10.126 0.933 -4.552 1.00 82.94 149 SER A CA 1
ATOM 1167 C C . SER A 1 149 ? -10.468 0.723 -6.025 1.00 82.94 149 SER A C 1
ATOM 1169 O O . SER A 1 149 ? -9.978 -0.204 -6.667 1.00 82.94 149 SER A O 1
ATOM 1171 N N . SER A 1 150 ? -11.229 1.647 -6.617 1.00 77.31 150 SER A N 1
ATOM 1172 C CA . SER A 1 150 ? -11.380 1.717 -8.080 1.00 77.31 150 SER A CA 1
ATOM 1173 C C . SER A 1 150 ? -10.069 2.082 -8.792 1.00 77.31 150 SER A C 1
ATOM 1175 O O . SER A 1 150 ? -9.948 1.927 -10.006 1.00 77.31 150 SER A O 1
ATOM 1177 N N . LEU A 1 151 ? -9.071 2.555 -8.041 1.00 74.25 151 LEU A N 1
ATOM 1178 C CA . LEU A 1 151 ? -7.731 2.890 -8.520 1.00 74.25 151 LEU A CA 1
ATOM 1179 C C . LEU A 1 151 ? -6.719 1.751 -8.283 1.00 74.25 151 LEU A C 1
ATOM 1181 O O . LEU A 1 151 ? -5.521 1.988 -8.366 1.00 74.25 151 LEU A O 1
ATOM 1185 N N . ALA A 1 152 ? -7.174 0.520 -8.009 1.00 77.81 152 ALA A N 1
ATOM 1186 C CA . ALA A 1 152 ? -6.299 -0.607 -7.673 1.00 77.81 152 ALA A CA 1
ATOM 1187 C C . ALA A 1 152 ? -5.267 -0.956 -8.757 1.00 77.81 152 ALA A C 1
ATOM 1189 O O . ALA A 1 152 ? -5.617 -1.418 -9.847 1.00 77.81 152 ALA A O 1
ATOM 1190 N N . ILE A 1 153 ? -3.989 -0.745 -8.462 1.00 76.06 153 ILE A N 1
ATOM 1191 C CA . ILE A 1 153 ? -2.876 -0.944 -9.393 1.00 76.06 153 ILE A CA 1
ATOM 1192 C C . ILE A 1 153 ? -2.784 -2.428 -9.760 1.00 76.06 153 ILE A C 1
ATOM 1194 O O . ILE A 1 153 ? -2.874 -2.789 -10.938 1.00 76.06 153 ILE A O 1
ATOM 1198 N N . PHE A 1 154 ? -2.771 -3.289 -8.747 1.00 81.56 154 PHE A N 1
ATOM 1199 C CA . PHE A 1 154 ? -2.627 -4.731 -8.901 1.00 81.56 154 PHE A CA 1
ATOM 1200 C C . PHE A 1 154 ? -3.976 -5.457 -8.819 1.00 81.56 154 PHE A C 1
ATOM 1202 O O . PHE A 1 154 ? -4.939 -4.937 -8.242 1.00 81.56 154 PHE A O 1
ATOM 1209 N N . PRO A 1 155 ? -4.128 -6.639 -9.444 1.00 80.94 155 PRO A N 1
ATOM 1210 C CA . PRO A 1 155 ? -5.240 -7.522 -9.134 1.00 80.94 155 PRO A CA 1
ATOM 1211 C C . PRO A 1 155 ? -5.032 -7.996 -7.701 1.00 80.94 155 PRO A C 1
ATOM 1213 O O . PRO A 1 155 ? -3.982 -8.544 -7.382 1.00 80.94 155 PRO A O 1
ATOM 1216 N N . SER A 1 156 ? -6.004 -7.748 -6.832 1.00 76.69 156 SER A N 1
ATOM 1217 C CA . SER A 1 156 ? -5.897 -8.162 -5.443 1.00 76.69 156 SER A CA 1
ATOM 1218 C C . SER A 1 156 ? -7.255 -8.467 -4.839 1.00 76.69 156 SER A C 1
ATOM 1220 O O . SER A 1 156 ? -8.306 -8.104 -5.380 1.00 76.69 156 SER A O 1
ATOM 1222 N N . LYS A 1 157 ? -7.207 -9.149 -3.699 1.00 84.00 157 LYS A N 1
ATOM 1223 C CA . LYS A 1 157 ? -8.347 -9.328 -2.810 1.00 84.00 157 LYS A CA 1
ATOM 1224 C C . LYS A 1 157 ? -8.742 -7.980 -2.215 1.00 84.00 157 LYS A C 1
ATOM 1226 O O . LYS A 1 157 ? -8.003 -6.998 -2.274 1.00 84.00 157 LYS A O 1
ATOM 1231 N N . ARG A 1 158 ? -9.939 -7.932 -1.639 1.00 86.06 158 ARG A N 1
ATOM 1232 C CA . ARG A 1 158 ? -10.355 -6.773 -0.846 1.00 86.06 158 ARG A CA 1
ATOM 1233 C C . ARG A 1 158 ? -9.496 -6.712 0.416 1.00 86.06 158 ARG A C 1
ATOM 1235 O O . ARG A 1 158 ? -9.153 -7.754 0.970 1.00 86.06 158 ARG A O 1
ATOM 1242 N N . SER A 1 159 ? -9.196 -5.509 0.891 1.00 89.31 159 SER A N 1
ATOM 1243 C CA . SER A 1 159 ? -8.683 -5.341 2.250 1.00 89.31 159 SER A CA 1
ATOM 1244 C C . SER A 1 159 ? -9.798 -5.697 3.218 1.00 89.31 159 SER A C 1
ATOM 1246 O O . SER A 1 159 ? -10.843 -5.047 3.198 1.00 89.31 159 SER A O 1
ATOM 1248 N N . GLU A 1 160 ? -9.595 -6.728 4.028 1.00 89.88 160 GLU A N 1
ATOM 1249 C CA . GLU A 1 160 ? -10.567 -7.201 5.012 1.00 89.88 160 GLU A CA 1
ATOM 1250 C C . GLU A 1 160 ? -10.111 -6.834 6.423 1.00 89.88 160 GLU A C 1
ATOM 1252 O O . GLU A 1 160 ? -8.986 -7.129 6.830 1.00 89.88 160 GLU A O 1
ATOM 1257 N N . PHE A 1 161 ? -11.010 -6.198 7.171 1.00 91.75 161 PHE A N 1
ATOM 1258 C CA . PHE A 1 161 ? -10.789 -5.762 8.542 1.00 91.75 161 PHE A CA 1
ATOM 1259 C C . PHE A 1 161 ? -11.848 -6.378 9.450 1.00 91.75 161 PHE A C 1
ATOM 1261 O O . PHE A 1 161 ? -13.043 -6.191 9.225 1.00 91.75 161 PHE A O 1
ATOM 1268 N N . ILE A 1 162 ? -11.418 -7.092 10.484 1.00 93.00 162 ILE A N 1
ATOM 1269 C CA . ILE A 1 162 ? -12.298 -7.628 11.526 1.00 93.00 162 ILE A CA 1
ATOM 1270 C C . ILE A 1 162 ? -12.535 -6.526 12.567 1.00 93.00 162 ILE A C 1
ATOM 1272 O O . ILE A 1 162 ? -11.601 -5.827 12.959 1.00 93.00 162 ILE A O 1
ATOM 1276 N N . LEU A 1 163 ? -13.789 -6.336 12.977 1.00 93.38 163 LEU A N 1
ATOM 1277 C CA . LEU A 1 163 ? -14.227 -5.205 13.802 1.00 93.38 163 LEU A CA 1
ATOM 1278 C C . LEU A 1 163 ? -14.479 -5.606 15.265 1.00 93.38 163 LEU A C 1
ATOM 1280 O O . LEU A 1 163 ? -15.530 -5.296 15.824 1.00 93.38 163 LEU A O 1
ATOM 1284 N N . ASP A 1 164 ? -13.529 -6.314 15.873 1.00 92.75 164 ASP A N 1
ATOM 1285 C CA . ASP A 1 164 ? -13.644 -6.936 17.201 1.00 92.75 164 ASP A CA 1
ATOM 1286 C C . ASP A 1 164 ? -12.729 -6.317 18.273 1.00 92.75 164 ASP A C 1
ATOM 1288 O O . ASP A 1 164 ? -12.509 -6.924 19.319 1.00 92.75 164 ASP A O 1
ATOM 1292 N N . GLN A 1 165 ? -12.178 -5.126 18.017 1.00 93.12 165 GLN A N 1
ATOM 1293 C CA . GLN A 1 165 ? -11.217 -4.431 18.886 1.00 93.12 165 GLN A CA 1
ATOM 1294 C C . GLN A 1 165 ? -9.931 -5.224 19.170 1.00 93.12 165 GLN A C 1
ATOM 1296 O O . GLN A 1 165 ? -9.201 -4.904 20.106 1.00 93.12 165 GLN A O 1
ATOM 1301 N N . THR A 1 166 ? -9.617 -6.244 18.366 1.00 93.62 166 THR A N 1
ATOM 1302 C CA . THR A 1 166 ? -8.381 -7.016 18.522 1.00 93.62 166 THR A CA 1
ATOM 1303 C C . THR A 1 166 ? -7.325 -6.534 17.523 1.00 93.62 166 THR A C 1
ATOM 1305 O O . THR A 1 166 ? -7.623 -6.459 16.327 1.00 93.62 166 THR A O 1
ATOM 1308 N N . PRO A 1 167 ? -6.088 -6.229 17.965 1.00 94.44 167 PRO A N 1
ATOM 1309 C CA . PRO A 1 167 ? -4.982 -5.923 17.062 1.00 94.44 167 PRO A CA 1
ATOM 1310 C C . PRO A 1 167 ? -4.686 -7.080 16.102 1.00 94.44 167 PRO A C 1
ATOM 1312 O O . PRO A 1 167 ? -4.539 -8.230 16.520 1.00 94.44 167 PRO A O 1
ATOM 1315 N N . ARG A 1 168 ? -4.603 -6.786 14.804 1.00 93.44 168 ARG A N 1
ATOM 1316 C CA . ARG A 1 168 ? -4.450 -7.763 13.715 1.00 93.44 168 ARG A CA 1
ATOM 1317 C C . ARG A 1 168 ? -3.545 -7.207 12.620 1.00 93.44 168 ARG A C 1
ATOM 1319 O O . ARG A 1 168 ? -3.280 -6.012 12.584 1.00 93.44 168 ARG A O 1
ATOM 1326 N N . VAL A 1 169 ? -3.125 -8.075 11.697 1.00 90.75 169 VAL A N 1
ATOM 1327 C CA . VAL A 1 169 ? -2.404 -7.677 10.479 1.00 90.75 169 VAL A CA 1
ATOM 1328 C C . VAL A 1 169 ? -3.343 -7.732 9.274 1.00 90.75 169 VAL A C 1
ATOM 1330 O O . VAL A 1 169 ? -3.888 -8.796 8.971 1.00 90.75 169 VAL A O 1
ATOM 1333 N N . PHE A 1 170 ? -3.528 -6.619 8.566 1.00 89.62 170 PHE A N 1
ATOM 1334 C CA . PHE A 1 170 ? -4.050 -6.621 7.199 1.00 89.62 170 PHE A CA 1
ATOM 1335 C C . PHE A 1 170 ? -2.870 -6.811 6.245 1.00 89.62 170 PHE A C 1
ATOM 1337 O O . PHE A 1 170 ? -1.799 -6.265 6.489 1.00 89.62 170 PHE A O 1
ATOM 1344 N N . ARG A 1 171 ? -3.047 -7.600 5.178 1.00 85.31 171 ARG A N 1
ATOM 1345 C CA . ARG A 1 171 ? -1.951 -8.005 4.266 1.00 85.31 171 ARG A CA 1
ATOM 1346 C C . ARG A 1 171 ? -1.892 -7.221 2.957 1.00 85.31 171 ARG A C 1
ATOM 1348 O O . ARG A 1 171 ? -0.875 -7.231 2.270 1.00 85.31 171 ARG A O 1
ATOM 1355 N N . VAL A 1 172 ? -2.996 -6.567 2.608 1.00 88.50 172 VAL A N 1
ATOM 1356 C CA . VAL A 1 172 ? -3.162 -5.872 1.332 1.00 88.50 172 VAL A CA 1
ATOM 1357 C C . VAL A 1 172 ? -3.888 -4.559 1.566 1.00 88.50 172 VAL A C 1
ATOM 1359 O O . VAL A 1 172 ? -4.931 -4.532 2.227 1.00 88.50 172 VAL A O 1
ATOM 1362 N N . PHE A 1 173 ? -3.365 -3.483 0.991 1.00 89.69 173 PHE A N 1
ATOM 1363 C CA . PHE A 1 173 ? -4.043 -2.201 0.874 1.00 89.69 173 PHE A CA 1
ATOM 1364 C C . PHE A 1 173 ? -5.189 -2.242 -0.151 1.00 89.69 173 PHE A C 1
ATOM 1366 O O . PHE A 1 173 ? -5.183 -3.063 -1.069 1.00 89.69 173 PHE A O 1
ATOM 1373 N N . PRO A 1 174 ? -6.168 -1.317 -0.082 1.00 87.50 174 PRO A N 1
ATOM 1374 C CA . PRO A 1 174 ? -7.317 -1.343 -0.992 1.00 87.50 174 PRO A CA 1
ATOM 1375 C C . PRO A 1 174 ? -6.962 -1.192 -2.477 1.00 87.50 174 PRO A C 1
ATOM 1377 O O . PRO A 1 174 ? -7.781 -1.503 -3.342 1.00 87.50 174 PRO A O 1
ATOM 1380 N N . ASN A 1 175 ? -5.770 -0.674 -2.788 1.00 85.31 175 ASN A N 1
ATOM 1381 C CA . ASN A 1 175 ? -5.236 -0.560 -4.145 1.00 85.31 175 ASN A CA 1
ATOM 1382 C C . ASN A 1 175 ? -4.547 -1.848 -4.651 1.00 85.31 175 ASN A C 1
ATOM 1384 O O . ASN A 1 175 ? -4.092 -1.881 -5.795 1.00 85.31 175 ASN A O 1
ATOM 1388 N N . GLY A 1 176 ? -4.484 -2.890 -3.825 1.00 85.12 176 GLY A N 1
ATOM 1389 C CA . GLY A 1 176 ? -3.871 -4.172 -4.138 1.00 85.12 176 GLY A CA 1
ATOM 1390 C C . GLY A 1 176 ? -2.379 -4.276 -3.834 1.00 85.12 176 GLY A C 1
ATOM 1391 O O . GLY A 1 176 ? -1.806 -5.337 -4.081 1.00 85.12 176 GLY A O 1
ATOM 1392 N N . GLU A 1 177 ? -1.767 -3.219 -3.298 1.00 85.94 177 GLU A N 1
ATOM 1393 C CA . GLU A 1 177 ? -0.388 -3.273 -2.815 1.00 85.94 177 GLU A CA 1
ATOM 1394 C C . GLU A 1 177 ? -0.290 -4.107 -1.542 1.00 85.94 177 GLU A C 1
ATOM 1396 O O . GLU A 1 177 ? -1.179 -4.077 -0.687 1.00 85.94 177 GLU A O 1
ATOM 1401 N N . THR A 1 178 ? 0.803 -4.851 -1.407 1.00 86.25 178 THR A N 1
ATOM 1402 C CA . THR A 1 178 ? 1.106 -5.560 -0.164 1.00 86.25 178 THR A CA 1
ATOM 1403 C C . THR A 1 178 ? 1.413 -4.569 0.963 1.00 86.25 178 THR A C 1
ATOM 1405 O O . THR A 1 178 ? 2.126 -3.588 0.770 1.00 86.25 178 THR A O 1
ATOM 1408 N N . SER A 1 179 ? 0.886 -4.821 2.160 1.00 85.06 179 SER A N 1
ATOM 1409 C CA . SER A 1 179 ? 1.299 -4.108 3.381 1.00 85.06 179 SER A CA 1
ATOM 1410 C C . SER A 1 179 ? 2.497 -4.768 4.068 1.00 85.06 179 SER A C 1
ATOM 1412 O O . SER A 1 179 ? 3.019 -4.223 5.036 1.00 85.06 179 SER A O 1
ATOM 1414 N N . MET A 1 180 ? 2.928 -5.932 3.570 1.00 75.06 180 MET A N 1
ATOM 1415 C CA . MET A 1 180 ? 3.976 -6.766 4.166 1.00 75.06 180 MET A CA 1
ATOM 1416 C C . MET A 1 180 ? 5.393 -6.372 3.727 1.00 75.06 180 MET A C 1
ATOM 1418 O O . MET A 1 180 ? 6.351 -7.012 4.148 1.00 75.06 180 MET A O 1
ATOM 1422 N N . SER A 1 181 ? 5.544 -5.369 2.859 1.00 70.94 181 SER A N 1
ATOM 1423 C CA . SER A 1 181 ? 6.851 -4.866 2.426 1.00 70.94 181 SER A CA 1
ATOM 1424 C C . SER A 1 181 ? 7.253 -3.627 3.218 1.00 70.94 181 SER A C 1
ATOM 1426 O O . SER A 1 181 ? 6.430 -2.725 3.399 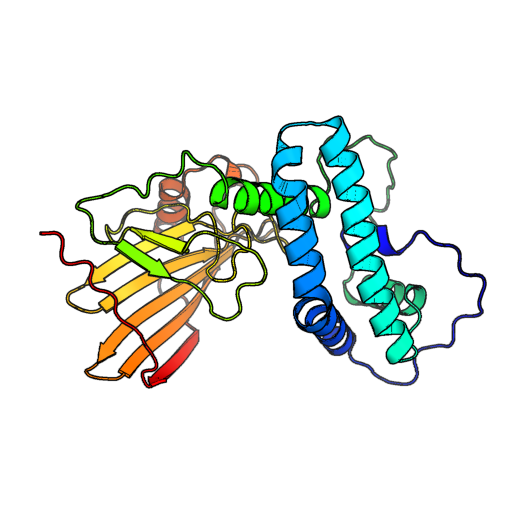1.00 70.94 181 SER A O 1
ATOM 1428 N N . ASN A 1 182 ? 8.532 -3.524 3.582 1.00 68.31 182 ASN A N 1
ATOM 1429 C CA . ASN A 1 182 ? 9.100 -2.267 4.056 1.00 68.31 182 ASN A CA 1
ATOM 1430 C C . ASN A 1 182 ? 9.197 -1.288 2.875 1.00 68.31 182 ASN A C 1
ATOM 1432 O O . ASN A 1 182 ? 10.107 -1.366 2.048 1.00 68.31 182 ASN A O 1
ATOM 1436 N N . CYS A 1 183 ? 8.234 -0.373 2.774 1.00 58.75 183 CYS A N 1
ATOM 1437 C CA . CYS A 1 183 ? 8.241 0.674 1.761 1.00 58.75 183 CYS A CA 1
ATOM 1438 C C . CYS A 1 183 ? 8.431 2.033 2.432 1.00 58.75 183 CYS A C 1
ATOM 1440 O O . CYS A 1 183 ? 7.575 2.499 3.185 1.00 58.75 183 CYS A O 1
ATOM 1442 N N . GLY A 1 184 ? 9.557 2.683 2.128 1.00 63.69 184 GLY A N 1
ATOM 1443 C CA . GLY A 1 184 ? 9.885 4.003 2.667 1.00 63.69 184 GLY A CA 1
ATOM 1444 C C . GLY A 1 184 ? 10.411 3.991 4.105 1.00 63.69 184 GLY A C 1
ATOM 1445 O O . GLY A 1 184 ? 10.314 5.013 4.775 1.00 63.69 184 GLY A O 1
ATOM 1446 N N . GLY A 1 185 ? 10.958 2.866 4.581 1.00 70.38 185 GLY A N 1
ATOM 1447 C CA . GLY A 1 185 ? 11.443 2.740 5.959 1.00 70.38 185 GLY A CA 1
ATOM 1448 C C . GLY A 1 185 ? 10.308 2.636 6.976 1.00 70.38 185 GLY A C 1
ATOM 1449 O O . GLY A 1 185 ? 10.475 3.053 8.119 1.00 70.38 185 GLY A O 1
ATOM 1450 N N . LEU A 1 186 ? 9.142 2.151 6.542 1.00 74.62 186 LEU A N 1
ATOM 1451 C CA . LEU A 1 186 ? 7.934 1.996 7.340 1.00 74.62 186 LEU A CA 1
ATOM 1452 C C . LEU A 1 186 ? 7.404 0.565 7.177 1.00 74.62 186 LEU A C 1
ATOM 1454 O O . LEU A 1 186 ? 7.246 0.072 6.057 1.00 74.62 186 LEU A O 1
ATOM 1458 N N . THR A 1 187 ? 7.084 -0.063 8.301 1.00 79.50 187 THR A N 1
ATOM 1459 C CA . THR A 1 187 ? 6.346 -1.319 8.405 1.00 79.50 187 THR A CA 1
ATOM 1460 C C . THR A 1 187 ? 4.873 -1.001 8.630 1.00 79.50 187 THR A C 1
ATOM 1462 O O . THR A 1 187 ? 4.501 -0.294 9.574 1.00 79.50 187 THR A O 1
ATOM 1465 N N . TYR A 1 188 ? 4.031 -1.525 7.745 1.00 83.38 188 TYR A N 1
ATOM 1466 C CA . TYR A 1 188 ? 2.580 -1.374 7.785 1.00 83.38 188 TYR A CA 1
ATOM 1467 C C . TYR A 1 188 ? 1.917 -2.692 8.193 1.00 83.38 188 TYR A C 1
ATOM 1469 O O . TYR A 1 188 ? 2.574 -3.699 8.445 1.00 83.38 188 TYR A O 1
ATOM 1477 N N . GLY A 1 189 ? 0.586 -2.693 8.217 1.00 85.19 189 GLY A N 1
ATOM 1478 C CA . GLY A 1 189 ? -0.214 -3.909 8.329 1.00 85.19 189 GLY A CA 1
ATOM 1479 C C . GLY A 1 189 ? -0.916 -4.043 9.669 1.00 85.19 189 GLY A C 1
ATOM 1480 O O . GLY A 1 189 ? -2.001 -4.609 9.712 1.00 85.19 189 GLY A O 1
ATOM 1481 N N . ASP A 1 190 ? -0.384 -3.472 10.744 1.00 92.12 190 ASP A N 1
ATOM 1482 C CA . ASP A 1 190 ? -1.070 -3.501 12.031 1.00 92.12 190 ASP A CA 1
ATOM 1483 C C . ASP A 1 190 ? -2.323 -2.621 12.004 1.00 92.12 190 ASP A C 1
ATOM 1485 O O . ASP A 1 190 ? -2.292 -1.450 11.613 1.00 92.12 190 ASP A O 1
ATOM 1489 N N . TYR A 1 191 ? -3.439 -3.186 12.453 1.00 95.06 191 TYR A N 1
ATOM 1490 C CA . TYR A 1 191 ? -4.679 -2.456 12.644 1.00 95.06 191 TYR A CA 1
ATOM 1491 C C . TYR A 1 191 ? -5.463 -2.945 13.854 1.00 95.06 191 TYR A C 1
ATOM 1493 O O . TYR A 1 191 ? -5.312 -4.078 14.305 1.00 95.06 191 TYR A O 1
ATOM 1501 N N . MET A 1 192 ? -6.371 -2.098 14.324 1.00 95.25 192 MET A N 1
ATOM 1502 C CA . MET A 1 192 ? -7.421 -2.457 15.266 1.00 95.25 192 MET A CA 1
ATOM 1503 C C . MET A 1 192 ? -8.743 -1.884 14.757 1.00 95.25 192 MET A C 1
ATOM 1505 O O . MET A 1 192 ? -8.875 -0.678 14.540 1.00 95.25 192 MET A O 1
ATOM 1509 N N . GLY A 1 193 ? -9.702 -2.768 14.495 1.00 95.19 193 GLY A N 1
ATOM 1510 C CA . GLY A 1 193 ? -10.998 -2.409 13.934 1.00 95.19 193 GLY A CA 1
ATOM 1511 C C . GLY A 1 193 ? -12.109 -2.504 14.965 1.00 95.19 193 GLY A C 1
ATOM 1512 O O . GLY A 1 193 ? -12.110 -3.395 15.808 1.00 95.19 193 GLY A O 1
ATOM 1513 N N . SER A 1 194 ? -13.099 -1.624 14.868 1.00 94.94 194 SER A N 1
ATOM 1514 C CA . SER A 1 194 ? -14.272 -1.674 15.731 1.00 94.94 194 SER A CA 1
ATOM 1515 C C . SER A 1 194 ? -15.525 -1.161 15.062 1.00 94.94 194 SER A C 1
ATOM 1517 O O . SER A 1 194 ? -15.465 -0.251 14.233 1.00 94.94 194 SER A O 1
ATOM 1519 N N . LEU A 1 195 ? -16.660 -1.697 15.493 1.00 92.56 195 LEU A N 1
ATOM 1520 C CA . LEU A 1 195 ? -17.980 -1.231 15.109 1.00 92.56 195 LEU A CA 1
ATOM 1521 C C . LEU A 1 195 ? -18.709 -0.719 16.354 1.00 92.56 195 LEU A C 1
ATOM 1523 O O . LEU A 1 195 ? -18.986 -1.494 17.264 1.00 92.56 195 LEU A O 1
ATOM 1527 N N . ASP A 1 196 ? -19.016 0.576 16.379 1.00 88.31 196 ASP A N 1
ATOM 1528 C CA . ASP A 1 196 ? -19.840 1.196 17.419 1.00 88.31 196 ASP A CA 1
ATOM 1529 C C . ASP A 1 196 ? -21.131 1.736 16.792 1.00 88.31 196 ASP A C 1
ATOM 1531 O O . ASP A 1 196 ? -21.138 2.735 16.059 1.00 88.31 196 ASP A O 1
ATOM 1535 N N . GLY A 1 197 ? -22.227 1.004 16.997 1.00 86.12 197 GLY A N 1
ATOM 1536 C CA . GLY A 1 197 ? -23.498 1.238 16.320 1.00 86.12 197 GLY A CA 1
ATOM 1537 C C . GLY A 1 197 ? -23.357 1.172 14.794 1.00 86.12 197 GLY A C 1
ATOM 1538 O O . GLY A 1 197 ? -23.250 0.097 14.214 1.00 86.12 197 GLY A O 1
ATOM 1539 N N . SER A 1 198 ? -23.369 2.338 14.141 1.00 85.50 198 SER A N 1
ATOM 1540 C CA . SER A 1 198 ? -23.215 2.492 12.680 1.00 85.50 198 SER A CA 1
ATOM 1541 C C . SER A 1 198 ? -21.866 3.086 12.257 1.00 85.50 198 SER A C 1
ATOM 1543 O O . SER A 1 198 ? -21.673 3.412 11.082 1.00 85.50 198 SER A O 1
ATOM 1545 N N . THR A 1 199 ? -20.943 3.254 13.205 1.00 90.81 199 THR A N 1
ATOM 1546 C CA . THR A 1 199 ? -19.630 3.850 12.962 1.00 90.81 199 THR A CA 1
ATOM 1547 C C . THR A 1 199 ? -18.568 2.765 12.949 1.00 90.81 199 THR A C 1
ATOM 1549 O O . THR A 1 199 ? -18.333 2.095 13.953 1.00 90.81 199 THR A O 1
ATOM 1552 N N . ILE A 1 200 ? -17.899 2.618 11.809 1.00 94.31 200 ILE A N 1
ATOM 1553 C CA . ILE A 1 200 ? -16.697 1.796 11.691 1.00 94.31 200 ILE A CA 1
ATOM 1554 C C . ILE A 1 200 ? -15.513 2.677 12.077 1.00 94.31 200 ILE A C 1
ATOM 1556 O O . ILE A 1 200 ? -15.343 3.753 11.509 1.00 94.31 200 ILE A O 1
ATOM 1560 N N . ARG A 1 201 ? -14.678 2.216 13.004 1.00 95.50 201 ARG A N 1
ATOM 1561 C CA . ARG A 1 201 ? -13.375 2.816 13.307 1.00 95.50 201 ARG A CA 1
ATOM 1562 C C . ARG A 1 201 ? -12.280 1.816 12.969 1.00 95.50 201 ARG A C 1
ATOM 1564 O O . ARG A 1 201 ? -12.351 0.664 13.385 1.00 95.50 201 ARG A O 1
ATOM 1571 N N . LEU A 1 202 ? -11.282 2.270 12.224 1.00 95.62 202 LEU A N 1
ATOM 1572 C CA . LEU A 1 202 ? -10.054 1.543 11.931 1.00 95.62 202 LEU A CA 1
ATOM 1573 C C . LEU A 1 202 ? -8.887 2.388 12.428 1.00 95.62 202 LEU A C 1
ATOM 1575 O O . LEU A 1 202 ? -8.666 3.489 11.931 1.00 95.62 202 LEU A O 1
ATOM 1579 N N . ASP A 1 203 ? -8.158 1.875 13.403 1.00 95.19 203 ASP A N 1
ATOM 1580 C CA . ASP A 1 203 ? -6.874 2.419 13.820 1.00 95.19 203 ASP A CA 1
ATOM 1581 C C . ASP A 1 203 ? -5.781 1.652 13.067 1.00 95.19 203 ASP A C 1
ATOM 1583 O O . ASP A 1 203 ? -5.661 0.443 13.245 1.00 95.19 203 ASP A O 1
ATOM 1587 N N . LEU A 1 204 ? -5.035 2.327 12.194 1.00 93.62 204 LEU A N 1
ATOM 1588 C CA . LEU A 1 204 ? -3.925 1.773 11.416 1.00 93.62 204 LEU A CA 1
ATOM 1589 C C . LEU A 1 204 ? -2.605 2.250 12.023 1.00 93.62 204 LEU A C 1
ATOM 1591 O O . LEU A 1 204 ? -2.418 3.454 12.221 1.00 93.62 204 LEU A O 1
ATOM 1595 N N . PHE A 1 205 ? -1.694 1.322 12.293 1.00 91.31 205 PHE A N 1
ATOM 1596 C CA . PHE A 1 205 ? -0.412 1.608 12.929 1.00 91.31 205 PHE A CA 1
ATOM 1597 C C . PHE A 1 205 ? 0.714 1.463 11.903 1.00 91.31 205 PHE A C 1
ATOM 1599 O O . PHE A 1 205 ? 0.835 0.432 11.238 1.00 91.31 205 PHE A O 1
ATOM 1606 N N . CYS A 1 206 ? 1.529 2.508 11.777 1.00 88.56 206 CYS A N 1
ATOM 1607 C CA . CYS A 1 206 ? 2.698 2.534 10.907 1.00 88.56 206 CYS A CA 1
ATOM 1608 C C . CYS A 1 206 ? 3.954 2.708 11.761 1.00 88.56 206 CYS A C 1
ATOM 1610 O O . CYS A 1 206 ? 4.092 3.702 12.488 1.00 88.56 206 CYS A O 1
ATOM 1612 N N . TRP A 1 207 ? 4.878 1.762 11.637 1.00 85.44 207 TRP A N 1
ATOM 1613 C CA . TRP A 1 207 ? 6.080 1.680 12.458 1.00 85.44 207 TRP A CA 1
ATOM 1614 C C . TRP A 1 207 ? 7.307 2.006 11.603 1.00 85.44 207 TRP A C 1
ATOM 1616 O O . TRP A 1 207 ? 7.555 1.303 10.630 1.00 85.44 207 TRP A O 1
ATOM 1626 N N . PRO A 1 208 ? 8.083 3.054 11.903 1.00 78.88 208 PRO A N 1
ATOM 1627 C CA . PRO A 1 208 ? 9.324 3.311 11.208 1.00 78.88 208 PRO A CA 1
ATOM 1628 C C . PRO A 1 208 ? 10.377 2.280 11.581 1.00 78.88 208 PRO A C 1
ATOM 1630 O O . PRO A 1 208 ? 10.521 1.903 12.741 1.00 78.88 208 PRO A O 1
ATOM 1633 N N . THR A 1 209 ? 11.158 1.882 10.586 1.00 72.00 209 THR A N 1
ATOM 1634 C CA . THR A 1 209 ? 12.333 1.025 10.761 1.00 72.00 209 THR A CA 1
ATOM 1635 C C . THR A 1 209 ? 13.584 1.831 11.114 1.00 72.00 209 THR A C 1
ATOM 1637 O O . THR A 1 209 ? 14.652 1.263 11.310 1.00 72.00 209 THR A O 1
ATOM 1640 N N . ALA A 1 210 ? 13.476 3.164 11.166 1.00 67.38 210 ALA A N 1
ATOM 1641 C CA . ALA A 1 210 ? 14.549 4.078 11.536 1.00 67.38 210 ALA A CA 1
ATOM 1642 C C . ALA A 1 210 ? 14.394 4.581 12.982 1.00 67.38 210 ALA A C 1
ATOM 1644 O O . ALA A 1 210 ? 13.283 4.770 13.476 1.00 67.38 210 ALA A O 1
ATOM 1645 N N . SER A 1 211 ? 15.526 4.844 13.638 1.00 66.25 211 SER A N 1
ATOM 1646 C CA . SER A 1 211 ? 15.588 5.439 14.978 1.00 66.25 211 SER A CA 1
ATOM 1647 C C . SER A 1 211 ? 15.471 6.977 14.911 1.00 66.25 211 SER A C 1
ATOM 1649 O O . SER A 1 211 ? 16.053 7.574 14.000 1.00 66.25 211 SER A O 1
ATOM 1651 N N . PRO A 1 212 ? 14.774 7.653 15.849 1.00 66.69 212 PRO A N 1
ATOM 1652 C CA . PRO A 1 212 ? 14.106 7.097 17.024 1.00 66.69 212 PRO A CA 1
ATOM 1653 C C . PRO A 1 212 ? 12.788 6.387 16.678 1.00 66.69 212 PRO A C 1
ATOM 1655 O O . PRO A 1 212 ? 12.051 6.851 15.803 1.00 66.69 212 PRO A O 1
ATOM 1658 N N . PRO A 1 213 ? 12.447 5.303 17.398 1.00 75.38 213 PRO A N 1
ATOM 1659 C CA . PRO A 1 213 ? 11.185 4.607 17.203 1.00 75.38 213 PRO A CA 1
ATOM 1660 C C . PRO A 1 213 ? 10.022 5.563 17.499 1.00 75.38 213 PRO A C 1
ATOM 1662 O O . PRO A 1 213 ? 9.883 6.114 18.594 1.00 75.38 213 PRO A O 1
ATOM 1665 N N . THR A 1 214 ? 9.173 5.776 16.500 1.00 83.75 214 THR A N 1
ATOM 1666 C CA . THR A 1 214 ? 7.882 6.460 16.645 1.00 83.75 214 THR A CA 1
ATOM 1667 C C . THR A 1 214 ? 6.772 5.528 16.171 1.00 83.75 214 THR A C 1
ATOM 1669 O O . THR A 1 214 ? 7.035 4.431 15.695 1.00 83.75 214 THR A O 1
ATOM 1672 N N . CYS A 1 215 ? 5.517 5.916 16.335 1.00 87.31 215 CYS A N 1
ATOM 1673 C CA . CYS A 1 215 ? 4.388 5.242 15.712 1.00 87.31 215 CYS A CA 1
ATOM 1674 C C . CYS A 1 215 ? 3.500 6.301 15.082 1.00 87.31 215 CYS A C 1
ATOM 1676 O O . CYS A 1 215 ? 2.993 7.180 15.781 1.00 87.31 215 CYS A O 1
ATOM 1678 N N . THR A 1 216 ? 3.282 6.210 13.773 1.00 88.94 216 THR A N 1
ATOM 1679 C CA . THR A 1 216 ? 2.247 7.015 13.124 1.00 88.94 216 THR A CA 1
ATOM 1680 C C . THR A 1 216 ? 0.937 6.246 13.200 1.00 88.94 216 THR A C 1
ATOM 1682 O O . THR A 1 216 ? 0.804 5.174 12.617 1.00 88.94 216 THR A O 1
ATOM 1685 N N . LEU A 1 217 ? -0.019 6.788 13.948 1.00 91.38 217 LEU A N 1
ATOM 1686 C CA . LEU A 1 217 ? -1.356 6.239 14.109 1.00 91.38 217 LEU A CA 1
ATOM 1687 C C . LEU A 1 217 ? -2.323 6.997 13.203 1.00 91.38 217 LEU A C 1
ATOM 1689 O O . LEU A 1 217 ? -2.504 8.207 13.349 1.00 91.38 217 LEU A O 1
ATOM 1693 N N . VAL A 1 218 ? -2.964 6.272 12.289 1.00 92.62 218 VAL A N 1
ATOM 1694 C CA . VAL A 1 218 ? -4.009 6.796 11.408 1.00 92.62 218 VAL A CA 1
ATOM 1695 C C . VAL A 1 218 ? -5.345 6.201 11.827 1.00 92.62 218 VAL A C 1
ATOM 1697 O O . VAL A 1 218 ? -5.599 5.015 11.639 1.00 92.62 218 VAL A O 1
ATOM 1700 N N . ARG A 1 219 ? -6.226 7.031 12.376 1.00 94.12 219 ARG A N 1
ATOM 1701 C CA . ARG A 1 219 ? -7.592 6.659 12.736 1.00 94.12 219 ARG A CA 1
ATOM 1702 C C . ARG A 1 219 ? -8.552 7.065 11.636 1.00 94.12 219 ARG A C 1
ATOM 1704 O O . ARG A 1 219 ? -8.774 8.249 11.400 1.00 94.12 219 ARG A O 1
ATOM 1711 N N . LEU A 1 220 ? -9.176 6.078 11.015 1.00 94.12 220 LEU A N 1
ATOM 1712 C CA . LEU A 1 220 ? -10.256 6.254 10.057 1.00 94.12 220 LEU A CA 1
ATOM 1713 C C . LEU A 1 220 ? -11.584 5.945 10.739 1.00 94.12 220 LEU A C 1
ATOM 1715 O O . LEU A 1 220 ? -11.816 4.809 11.145 1.00 94.12 220 LEU A O 1
ATOM 1719 N N . CYS A 1 221 ? -12.475 6.928 10.822 1.00 93.75 221 CYS A N 1
ATOM 1720 C CA . CYS A 1 221 ? -13.864 6.696 11.208 1.00 93.75 221 CYS A CA 1
ATOM 1721 C C . CYS A 1 221 ? -14.765 6.878 9.991 1.00 93.75 221 CYS A C 1
ATOM 1723 O O . CYS A 1 221 ? -14.725 7.914 9.327 1.00 93.75 221 CYS A O 1
ATOM 1725 N N . VAL A 1 222 ? -15.588 5.873 9.715 1.00 91.19 222 VAL A N 1
ATOM 1726 C CA . VAL A 1 222 ? -16.543 5.849 8.610 1.00 91.19 222 VAL A CA 1
ATOM 1727 C C . VAL A 1 222 ? -17.942 5.734 9.190 1.00 91.19 222 VAL A C 1
ATOM 1729 O O . VAL A 1 222 ? -18.263 4.765 9.877 1.00 91.19 222 VAL A O 1
ATOM 1732 N N . GLN A 1 223 ? -18.782 6.718 8.886 1.00 90.06 223 GLN A N 1
ATOM 1733 C CA . GLN A 1 223 ? -20.178 6.741 9.298 1.00 90.06 223 GLN A CA 1
ATOM 1734 C C . GLN A 1 223 ? -21.084 6.857 8.073 1.00 90.06 223 GLN A C 1
ATOM 1736 O O . GLN A 1 223 ? -20.962 7.787 7.271 1.00 90.06 223 GLN A O 1
ATOM 1741 N N . ALA A 1 224 ? -22.035 5.933 7.952 1.00 82.31 224 ALA A N 1
ATOM 1742 C CA . ALA A 1 224 ? -23.101 6.043 6.967 1.00 82.31 224 ALA A CA 1
ATOM 1743 C C . ALA A 1 224 ? -24.173 7.023 7.467 1.00 82.31 224 ALA A C 1
ATOM 1745 O O . ALA A 1 224 ? -24.788 6.813 8.510 1.00 82.31 224 ALA A O 1
ATOM 1746 N N . LYS A 1 225 ? -24.410 8.101 6.715 1.00 81.25 225 LYS A N 1
ATOM 1747 C CA . LYS A 1 225 ? -25.471 9.082 6.973 1.00 81.25 225 LYS A CA 1
ATOM 1748 C C . LYS A 1 225 ? -26.404 9.159 5.773 1.00 81.25 225 LYS A C 1
ATOM 1750 O O . LYS A 1 225 ? -26.163 9.934 4.850 1.00 81.25 225 LYS A O 1
ATOM 1755 N N . SER A 1 226 ? -27.487 8.381 5.804 1.00 80.38 226 SER A N 1
ATOM 1756 C CA . SER A 1 226 ? -28.476 8.302 4.720 1.00 80.38 226 SER A CA 1
ATOM 1757 C C . SER A 1 226 ? -27.819 7.962 3.369 1.00 80.38 226 SER A C 1
ATOM 1759 O O . SER A 1 226 ? -27.497 6.803 3.113 1.00 80.38 226 SER A O 1
ATOM 1761 N N . THR A 1 227 ? -27.557 8.958 2.521 1.00 78.19 227 THR A N 1
ATOM 1762 C CA . THR A 1 227 ? -26.918 8.818 1.203 1.00 78.19 227 THR A CA 1
ATOM 1763 C C . THR A 1 227 ? -25.441 9.219 1.182 1.00 78.19 227 THR A C 1
ATOM 1765 O O . THR A 1 227 ? -24.798 9.125 0.138 1.00 78.19 227 THR A O 1
ATOM 1768 N N . LEU A 1 228 ? -24.879 9.664 2.303 1.00 78.19 228 LEU A N 1
ATOM 1769 C CA . LEU A 1 228 ? -23.492 10.105 2.411 1.00 78.19 228 LEU A CA 1
ATOM 1770 C C . LEU A 1 228 ? -22.675 9.126 3.251 1.00 78.19 228 LEU A C 1
ATOM 1772 O O . LEU A 1 228 ? -23.158 8.576 4.241 1.00 78.19 228 LEU A O 1
ATOM 1776 N N . LEU A 1 229 ? -21.410 8.960 2.882 1.00 81.69 229 LEU A N 1
ATOM 1777 C CA . LEU A 1 229 ? -20.395 8.402 3.766 1.00 81.69 229 LEU A CA 1
ATOM 1778 C C . LEU A 1 229 ? -19.569 9.564 4.308 1.00 81.69 229 LEU A C 1
ATOM 1780 O O . LEU A 1 229 ? -18.906 10.276 3.551 1.00 81.69 229 LEU A O 1
ATOM 1784 N N . LEU A 1 230 ? -19.641 9.774 5.619 1.00 87.00 230 LEU A N 1
ATOM 1785 C CA . LEU A 1 230 ? -18.749 10.691 6.311 1.00 87.00 230 LEU A CA 1
ATOM 1786 C C . LEU A 1 230 ? -17.502 9.909 6.706 1.00 87.00 230 LEU A C 1
ATOM 1788 O O . LEU A 1 230 ? -17.610 8.895 7.395 1.00 87.00 230 LEU A O 1
ATOM 1792 N N . VAL A 1 231 ? -16.340 10.379 6.264 1.00 88.00 231 VAL A N 1
ATOM 1793 C CA . VAL A 1 231 ? -15.054 9.771 6.596 1.00 88.00 231 VAL A CA 1
ATOM 1794 C C . VAL A 1 231 ? -14.195 10.820 7.281 1.00 88.00 231 VAL A C 1
ATOM 1796 O O . VAL A 1 231 ? -13.913 11.878 6.717 1.00 88.00 231 VAL A O 1
ATOM 1799 N N . THR A 1 232 ? -13.776 10.533 8.505 1.00 90.94 232 THR A N 1
ATOM 1800 C CA . THR A 1 232 ? -12.802 11.355 9.222 1.00 90.94 232 THR A CA 1
ATOM 1801 C C . THR A 1 232 ? -11.511 10.577 9.359 1.00 90.94 232 THR A C 1
ATOM 1803 O O . THR A 1 232 ? -11.534 9.416 9.765 1.00 90.94 232 THR A O 1
ATOM 1806 N N . MET A 1 233 ? -10.402 11.220 9.023 1.00 92.06 233 MET A N 1
ATOM 1807 C CA . MET A 1 233 ? -9.064 10.687 9.196 1.00 92.06 233 MET A CA 1
ATOM 1808 C C . MET A 1 233 ? -8.331 11.549 10.214 1.00 92.06 233 MET A C 1
ATOM 1810 O O . MET A 1 233 ? -8.078 12.723 9.958 1.00 92.06 233 MET A O 1
ATOM 1814 N N . ASP A 1 234 ? -7.984 10.960 11.347 1.00 91.06 234 ASP A N 1
ATOM 1815 C CA . ASP A 1 234 ? -7.136 11.590 12.348 1.00 91.06 234 ASP A CA 1
ATOM 1816 C C . ASP A 1 234 ? -5.752 10.947 12.289 1.00 91.06 234 ASP A C 1
ATOM 1818 O O . ASP A 1 234 ? -5.638 9.725 12.264 1.00 91.06 234 ASP A O 1
ATOM 1822 N N . VAL A 1 235 ? -4.700 11.759 12.262 1.00 90.75 235 VAL A N 1
ATOM 1823 C CA . VAL A 1 235 ? -3.311 11.295 12.235 1.00 90.75 235 VAL A CA 1
ATOM 1824 C C . VAL A 1 235 ? -2.582 11.830 13.458 1.00 90.75 235 VAL A C 1
ATOM 1826 O O . VAL A 1 235 ? -2.620 13.031 13.726 1.00 90.75 235 VAL A O 1
ATOM 1829 N N . ALA A 1 236 ? -1.905 10.951 14.186 1.00 89.50 236 ALA A N 1
ATOM 1830 C CA . ALA A 1 236 ? -1.037 11.306 15.302 1.00 89.50 236 ALA A CA 1
ATOM 1831 C C . ALA A 1 236 ? 0.311 10.596 15.173 1.00 89.50 236 ALA A C 1
ATOM 1833 O O . ALA A 1 236 ? 0.388 9.470 14.685 1.00 89.50 236 ALA A O 1
ATOM 1834 N N . VAL A 1 237 ? 1.375 11.251 15.638 1.00 88.25 237 VAL A N 1
ATOM 1835 C CA . VAL A 1 237 ? 2.712 10.657 15.732 1.00 88.25 237 VAL A CA 1
ATOM 1836 C C . VAL A 1 237 ? 3.050 10.503 17.205 1.00 88.25 237 VAL A C 1
ATOM 1838 O O . VAL A 1 237 ? 3.206 11.484 17.930 1.00 88.25 237 VAL A O 1
ATOM 1841 N N . HIS A 1 238 ? 3.136 9.258 17.649 1.00 85.00 238 HIS A N 1
ATOM 1842 C CA . HIS A 1 238 ? 3.465 8.895 19.015 1.00 85.00 238 HIS A CA 1
ATOM 1843 C C . HIS A 1 238 ? 4.966 8.646 19.126 1.00 85.00 238 HIS A C 1
ATOM 1845 O O . HIS A 1 238 ? 5.533 7.876 18.349 1.00 85.00 238 HIS A O 1
ATOM 1851 N N . ALA A 1 239 ? 5.616 9.275 20.104 1.00 80.50 239 ALA A N 1
ATOM 1852 C CA . ALA A 1 239 ? 6.961 8.873 20.487 1.00 80.50 239 ALA A CA 1
ATOM 1853 C C . ALA A 1 239 ? 6.900 7.448 21.051 1.00 80.50 239 ALA A C 1
ATOM 1855 O O . ALA A 1 239 ? 6.078 7.169 21.921 1.00 80.50 239 ALA A O 1
ATOM 1856 N N . ASN A 1 240 ? 7.761 6.561 20.559 1.00 75.06 240 ASN A N 1
ATOM 1857 C CA . ASN A 1 240 ? 7.870 5.189 21.038 1.00 75.06 240 ASN A CA 1
ATOM 1858 C C . ASN A 1 240 ? 9.236 4.987 21.711 1.00 75.06 240 ASN A C 1
ATOM 1860 O O . ASN A 1 240 ? 9.941 4.019 21.457 1.00 75.06 240 ASN A O 1
ATOM 1864 N N . SER A 1 241 ? 9.627 5.943 22.559 1.00 66.69 241 SER A N 1
ATOM 1865 C CA . SER A 1 241 ? 10.962 6.065 23.169 1.00 66.69 241 SER A CA 1
ATOM 1866 C C . SER A 1 241 ? 11.396 4.879 24.035 1.00 66.69 241 SER A C 1
ATOM 1868 O O . SER A 1 241 ? 12.558 4.813 24.423 1.00 66.69 2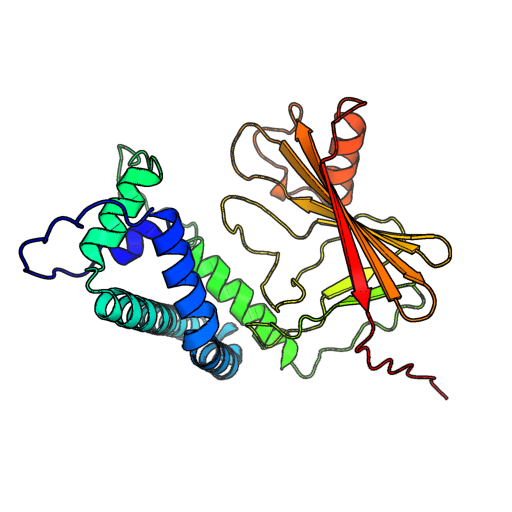41 SER A O 1
ATOM 1870 N N . HIS A 1 242 ? 10.474 3.968 24.349 1.00 68.00 242 HIS A N 1
ATOM 1871 C CA . HIS A 1 242 ? 10.713 2.762 25.140 1.00 68.00 242 HIS A CA 1
ATOM 1872 C C . HIS A 1 242 ? 10.770 1.485 24.298 1.00 68.00 242 HIS A C 1
ATOM 1874 O O . HIS A 1 242 ? 10.957 0.404 24.861 1.00 68.00 242 HIS A O 1
ATOM 1880 N N . ALA A 1 243 ? 10.634 1.588 22.972 1.00 65.12 243 ALA A N 1
ATOM 1881 C CA . ALA A 1 243 ? 10.796 0.433 22.110 1.00 65.12 243 ALA A CA 1
ATOM 1882 C C . ALA A 1 243 ? 12.236 -0.087 22.209 1.00 65.12 243 ALA A C 1
ATOM 1884 O O . ALA A 1 243 ? 13.178 0.716 22.173 1.00 65.12 243 ALA A O 1
ATOM 1885 N N . PRO A 1 244 ? 12.429 -1.409 22.333 1.00 61.22 244 PRO A N 1
ATOM 1886 C CA . PRO A 1 244 ? 13.762 -1.982 22.268 1.00 61.22 244 PRO A CA 1
ATOM 1887 C C . PRO A 1 244 ? 14.397 -1.656 20.910 1.00 61.22 244 PRO A C 1
ATOM 1889 O O . PRO A 1 244 ? 13.708 -1.605 19.891 1.00 61.22 244 PRO A O 1
ATOM 1892 N N . ALA A 1 245 ? 15.710 -1.408 20.915 1.00 56.12 245 ALA A N 1
ATOM 1893 C CA . ALA A 1 245 ? 16.466 -1.044 19.714 1.00 56.12 245 ALA A CA 1
ATOM 1894 C C . ALA A 1 245 ? 16.374 -2.117 18.613 1.00 56.12 245 ALA A C 1
ATOM 1896 O O . ALA A 1 245 ? 16.378 -1.767 17.439 1.00 56.12 245 ALA A O 1
ATOM 1897 N N . ASP A 1 246 ? 16.198 -3.380 19.012 1.00 57.12 246 ASP A N 1
ATOM 1898 C CA . ASP A 1 246 ? 16.016 -4.543 18.150 1.00 57.12 246 ASP A CA 1
ATOM 1899 C C . ASP A 1 246 ? 14.841 -5.386 18.696 1.00 57.12 246 ASP A C 1
ATOM 1901 O O . ASP A 1 246 ? 14.753 -5.600 19.908 1.00 57.12 246 ASP A O 1
ATOM 1905 N N . GLY A 1 247 ? 13.928 -5.861 17.835 1.00 63.31 247 GLY A N 1
ATOM 1906 C CA . GLY A 1 247 ? 12.949 -6.905 18.205 1.00 63.31 247 GLY A CA 1
ATOM 1907 C C . GLY A 1 247 ? 11.456 -6.612 17.997 1.00 63.31 247 GLY A C 1
ATOM 1908 O O . GLY A 1 247 ? 10.647 -7.512 18.201 1.00 63.31 247 GLY A O 1
ATOM 1909 N N . MET A 1 248 ? 11.052 -5.415 17.548 1.00 68.00 248 MET A N 1
ATOM 1910 C CA . MET A 1 248 ? 9.629 -5.134 17.239 1.00 68.00 248 MET A CA 1
ATOM 1911 C C . MET A 1 248 ? 9.068 -6.009 16.101 1.00 68.00 248 MET A C 1
ATOM 1913 O O . MET A 1 248 ? 7.853 -6.218 16.036 1.00 68.00 248 MET A O 1
ATOM 1917 N N . ASP A 1 249 ? 9.929 -6.534 15.226 1.00 68.44 249 ASP A N 1
ATOM 1918 C CA . ASP A 1 249 ? 9.541 -7.417 14.118 1.00 68.44 249 ASP A CA 1
ATOM 1919 C C . ASP A 1 249 ? 9.080 -8.803 14.598 1.00 68.44 249 ASP A C 1
ATOM 1921 O O . ASP A 1 249 ? 8.242 -9.433 13.955 1.00 68.44 249 ASP A O 1
ATOM 1925 N N . GLU A 1 250 ? 9.577 -9.262 15.751 1.00 76.56 250 GLU A N 1
ATOM 1926 C CA . GLU A 1 250 ? 9.184 -10.545 16.349 1.00 76.56 250 GLU A CA 1
ATOM 1927 C C . GLU A 1 250 ? 7.886 -10.442 17.155 1.00 76.56 250 GLU A C 1
ATOM 1929 O O . GLU A 1 250 ? 7.268 -11.454 17.486 1.00 76.56 250 GLU A O 1
ATOM 1934 N N . TRP A 1 251 ? 7.453 -9.219 17.465 1.00 83.88 251 TRP A N 1
ATOM 1935 C CA . TRP A 1 251 ? 6.257 -8.994 18.260 1.00 83.88 251 TRP A CA 1
ATOM 1936 C C . TRP A 1 251 ? 4.996 -9.273 17.443 1.00 83.88 251 TRP A C 1
ATOM 1938 O O . TRP A 1 251 ? 4.901 -9.062 16.231 1.00 83.88 251 TRP A O 1
ATOM 1948 N N . THR A 1 252 ? 3.963 -9.715 18.136 1.00 88.50 252 THR A N 1
ATOM 1949 C CA . THR A 1 252 ? 2.601 -9.736 17.622 1.00 88.50 252 THR A CA 1
ATOM 1950 C C . THR A 1 252 ? 2.043 -8.308 17.548 1.00 88.50 252 THR A C 1
ATOM 1952 O O . THR A 1 252 ? 2.477 -7.419 18.291 1.00 88.50 252 THR A O 1
ATOM 1955 N N . PRO A 1 253 ? 1.019 -8.058 16.710 1.00 88.62 253 PRO A N 1
ATOM 1956 C CA . PRO A 1 253 ? 0.325 -6.770 16.701 1.00 88.62 253 PRO A CA 1
ATOM 1957 C C . PRO A 1 253 ? -0.200 -6.384 18.088 1.00 88.62 253 PRO A C 1
ATOM 1959 O O . PRO A 1 253 ? -0.190 -5.214 18.461 1.00 88.62 253 PRO A O 1
ATOM 1962 N N . SER A 1 254 ? -0.643 -7.368 18.876 1.00 90.56 254 SER A N 1
ATOM 1963 C CA . SER A 1 254 ? -1.137 -7.146 20.233 1.00 90.56 254 SER A CA 1
ATOM 1964 C C . SER A 1 254 ? -0.044 -6.633 21.166 1.00 90.56 254 SER A C 1
ATOM 1966 O O . SER A 1 254 ? -0.285 -5.661 21.876 1.00 90.56 254 SER A O 1
ATOM 1968 N N . GLU A 1 255 ? 1.153 -7.220 21.126 1.00 89.62 255 GLU A N 1
ATOM 1969 C CA . GLU A 1 255 ? 2.300 -6.770 21.926 1.00 89.62 255 GLU A CA 1
ATOM 1970 C C . GLU A 1 255 ? 2.739 -5.356 21.531 1.00 89.62 255 GLU A C 1
ATOM 1972 O O . GLU A 1 255 ? 2.922 -4.505 22.404 1.00 89.62 255 GLU A O 1
ATOM 1977 N N . ARG A 1 256 ? 2.814 -5.057 20.224 1.00 87.44 256 ARG A N 1
ATOM 1978 C 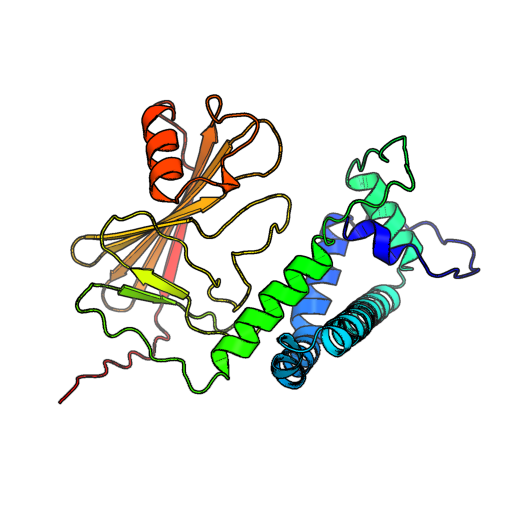CA . ARG A 1 256 ? 3.159 -3.710 19.733 1.00 87.44 256 ARG A CA 1
ATOM 1979 C C . ARG A 1 256 ? 2.148 -2.653 20.169 1.00 87.44 256 ARG A C 1
ATOM 1981 O O . ARG A 1 256 ? 2.531 -1.611 20.703 1.00 87.44 256 ARG A O 1
ATOM 1988 N N . VAL A 1 257 ? 0.853 -2.919 19.993 1.00 88.25 257 VAL A N 1
ATOM 1989 C CA . VAL A 1 257 ? -0.214 -1.987 20.394 1.00 88.25 257 VAL A CA 1
ATOM 1990 C C . VAL A 1 257 ? -0.272 -1.832 21.918 1.00 88.25 257 VAL A C 1
ATOM 1992 O O . VAL A 1 257 ? -0.443 -0.719 22.416 1.00 88.25 257 VAL A O 1
ATOM 1995 N N . GLN A 1 258 ? -0.087 -2.914 22.677 1.00 88.56 258 GLN A N 1
ATOM 1996 C CA . GLN A 1 258 ? -0.048 -2.861 24.138 1.00 88.56 258 GLN A CA 1
ATOM 1997 C C . GLN A 1 258 ? 1.131 -2.024 24.642 1.00 88.56 258 GLN A C 1
ATOM 1999 O O . GLN A 1 258 ? 0.941 -1.172 25.511 1.00 88.56 258 GLN A O 1
ATOM 2004 N N . HIS A 1 259 ? 2.322 -2.219 24.072 1.00 86.44 259 HIS A N 1
ATOM 2005 C CA . HIS A 1 259 ? 3.498 -1.421 24.402 1.00 86.44 259 HIS A CA 1
ATOM 2006 C C . HIS A 1 259 ? 3.253 0.064 24.134 1.00 86.44 259 HIS A C 1
ATOM 2008 O O . HIS A 1 259 ? 3.524 0.899 25.000 1.00 86.44 259 HIS A O 1
ATOM 2014 N N . LEU A 1 260 ? 2.690 0.389 22.965 1.00 86.50 260 LEU A N 1
ATOM 2015 C CA . LEU A 1 260 ? 2.357 1.761 22.602 1.00 86.50 260 LEU A CA 1
ATOM 2016 C C . LEU A 1 260 ? 1.388 2.381 23.612 1.00 86.50 260 LEU A C 1
ATOM 2018 O O . LEU A 1 260 ? 1.607 3.511 24.036 1.00 86.50 260 LEU A O 1
ATOM 2022 N N . HIS A 1 261 ? 0.345 1.661 24.029 1.00 84.50 261 HIS A N 1
ATOM 2023 C CA . HIS A 1 261 ? -0.605 2.163 25.026 1.00 84.50 261 HIS A CA 1
ATOM 2024 C C . HIS A 1 261 ? 0.021 2.376 26.409 1.00 84.50 261 HIS A C 1
ATOM 2026 O O . HIS A 1 261 ? -0.365 3.311 27.104 1.00 84.50 261 HIS A O 1
ATOM 2032 N N . GLN A 1 262 ? 0.977 1.535 26.811 1.00 84.50 262 GLN A N 1
ATOM 2033 C CA . GLN A 1 262 ? 1.658 1.653 28.104 1.00 84.50 262 GLN A CA 1
ATOM 2034 C C . GLN A 1 262 ? 2.621 2.844 28.165 1.00 84.50 262 GLN A C 1
ATOM 2036 O O . GLN A 1 262 ? 2.775 3.446 29.225 1.00 84.50 262 GLN A O 1
ATOM 2041 N N . HIS A 1 263 ? 3.260 3.177 27.042 1.00 80.00 263 HIS A N 1
ATOM 2042 C CA . HIS A 1 263 ? 4.378 4.124 27.004 1.00 80.00 263 HIS A CA 1
ATOM 2043 C C . HIS A 1 263 ? 4.081 5.413 26.230 1.00 80.00 263 HIS A C 1
ATOM 2045 O O . HIS A 1 263 ? 4.887 6.342 26.258 1.00 80.00 263 HIS A O 1
ATOM 2051 N N . SER A 1 264 ? 2.936 5.502 25.547 1.00 74.94 264 SER A N 1
ATOM 2052 C CA . SER A 1 264 ? 2.542 6.732 24.861 1.00 74.94 264 SER A CA 1
ATOM 2053 C C . SER A 1 264 ? 2.178 7.816 25.873 1.00 74.94 264 SER A C 1
ATOM 2055 O O . SER A 1 264 ? 1.264 7.616 26.676 1.00 74.94 264 SER A O 1
ATOM 2057 N N . PRO A 1 265 ? 2.809 8.999 25.807 1.00 66.12 265 PRO A N 1
ATOM 2058 C CA . PRO A 1 265 ? 2.428 10.115 26.657 1.00 66.12 265 PRO A CA 1
ATOM 2059 C C . PRO A 1 265 ? 0.980 10.537 26.374 1.00 66.12 265 PRO A C 1
ATOM 2061 O O . PRO A 1 265 ? 0.540 10.619 25.225 1.00 66.12 265 PRO A O 1
ATOM 2064 N N . SER A 1 266 ? 0.218 10.826 27.428 1.00 67.31 266 SER A N 1
ATOM 2065 C CA . SER A 1 266 ? -1.128 11.384 27.297 1.00 67.31 266 SER A CA 1
ATOM 2066 C C . SER A 1 266 ? -1.074 12.769 26.643 1.00 67.31 266 SER A C 1
ATOM 2068 O O . SER A 1 266 ? -0.264 13.601 27.048 1.00 67.31 266 SER A O 1
ATOM 2070 N N . GLY A 1 267 ? -1.967 13.045 25.685 1.00 70.56 267 GLY A N 1
ATOM 2071 C CA . GLY A 1 267 ? -2.107 14.379 25.081 1.00 70.56 267 GLY A CA 1
ATOM 2072 C C . GLY A 1 267 ? -1.368 14.599 23.756 1.00 70.56 267 GLY A C 1
ATOM 2073 O O . GLY A 1 267 ? -1.142 15.748 23.387 1.00 70.56 267 GLY A O 1
ATOM 2074 N N . VAL A 1 268 ? -1.011 13.534 23.026 1.00 77.25 268 VAL A N 1
ATOM 2075 C CA . VAL A 1 268 ? -0.456 13.657 21.664 1.00 77.25 268 VAL A CA 1
ATOM 2076 C C . VAL A 1 268 ? -1.439 14.423 20.761 1.00 77.25 268 VAL A C 1
ATOM 2078 O O . VAL A 1 268 ? -2.619 14.055 20.705 1.00 77.25 268 VAL A O 1
ATOM 2081 N N . PRO A 1 269 ? -0.992 15.485 20.064 1.00 84.00 269 PRO A N 1
ATOM 2082 C CA . PRO A 1 269 ? -1.853 16.244 19.170 1.00 84.00 269 PRO A CA 1
ATOM 2083 C C . PRO A 1 269 ? -2.244 15.405 17.950 1.00 84.00 269 PRO A C 1
ATOM 2085 O O . PRO A 1 269 ? -1.421 14.696 17.371 1.00 84.00 269 PRO A O 1
ATOM 2088 N N . TRP A 1 270 ? -3.503 15.533 17.536 1.00 88.00 270 TRP A N 1
ATOM 2089 C CA . TRP A 1 270 ? -4.036 14.887 16.341 1.00 88.00 270 TRP A CA 1
ATOM 2090 C C . TRP A 1 270 ? -4.236 15.914 15.234 1.00 88.00 270 TRP A C 1
ATOM 2092 O O . TRP A 1 270 ? -4.867 16.953 15.441 1.00 88.00 270 TRP A O 1
ATOM 2102 N N . LEU A 1 271 ? -3.755 15.592 14.037 1.00 88.56 271 LEU A N 1
ATOM 2103 C CA . LEU A 1 271 ? -4.135 16.280 12.815 1.00 88.56 271 LEU A CA 1
ATOM 2104 C C . LEU A 1 271 ? -5.402 15.627 12.262 1.00 88.56 271 LEU A C 1
ATOM 2106 O O . LEU A 1 271 ? -5.379 14.462 11.872 1.00 88.56 271 LEU A O 1
ATOM 2110 N N . ARG A 1 272 ? -6.501 16.379 12.206 1.00 88.00 272 ARG A N 1
ATOM 2111 C CA . ARG A 1 272 ? -7.783 15.900 11.677 1.00 88.00 272 ARG A CA 1
ATOM 2112 C C . ARG A 1 272 ? -8.005 16.385 10.251 1.00 88.00 272 ARG A C 1
ATOM 2114 O O . ARG A 1 272 ? -8.043 17.586 9.994 1.00 88.00 272 ARG A O 1
ATOM 2121 N N . VAL A 1 273 ? -8.252 15.443 9.350 1.00 84.69 273 VAL A N 1
ATOM 2122 C CA . VAL A 1 273 ? -8.735 15.677 7.988 1.00 84.69 273 VAL A CA 1
ATOM 2123 C C . VAL A 1 273 ? -10.145 15.102 7.877 1.00 84.69 273 VAL A C 1
ATOM 2125 O O . VAL A 1 273 ? -10.394 13.946 8.213 1.00 84.69 273 VAL A O 1
ATOM 2128 N N . MET A 1 274 ? -11.094 15.909 7.409 1.00 82.69 274 MET A N 1
ATOM 2129 C CA . MET A 1 274 ? -12.490 15.494 7.254 1.00 82.69 274 MET A CA 1
ATOM 2130 C C . MET A 1 274 ? -12.899 15.529 5.787 1.00 82.69 274 MET A C 1
ATOM 2132 O O . MET A 1 274 ? -12.666 16.522 5.101 1.00 82.69 274 MET A O 1
ATOM 2136 N N . GLY A 1 275 ? -13.547 14.460 5.328 1.00 78.25 275 GLY A N 1
ATOM 2137 C CA . GLY A 1 275 ? -14.123 14.367 3.992 1.00 78.25 275 GLY A CA 1
ATOM 2138 C C . GLY A 1 275 ? -15.549 13.823 4.032 1.00 78.25 275 GLY A C 1
ATOM 2139 O O . GLY A 1 275 ? -15.896 12.972 4.853 1.00 78.25 275 GLY A O 1
ATOM 2140 N N . SER A 1 276 ? -16.393 14.304 3.125 1.00 78.06 276 SER A N 1
ATOM 2141 C CA . SER A 1 276 ? -17.730 13.763 2.895 1.00 78.06 276 SER A CA 1
ATOM 2142 C C . SER A 1 276 ? -17.830 13.243 1.465 1.00 78.06 276 SER A C 1
ATOM 2144 O O . SER A 1 276 ? -17.477 13.927 0.506 1.00 78.06 276 SER A O 1
ATOM 2146 N N . TYR A 1 277 ? -18.307 12.009 1.322 1.00 75.12 277 TYR A N 1
ATOM 2147 C CA . TYR A 1 277 ? -18.421 11.341 0.032 1.00 75.12 277 TYR A CA 1
ATOM 2148 C C . TYR A 1 277 ? -19.892 11.109 -0.295 1.00 75.12 277 TYR A C 1
ATOM 2150 O O . TYR A 1 277 ? -20.599 10.374 0.402 1.00 75.12 277 TYR A O 1
ATOM 2158 N N . ALA A 1 278 ? -20.356 11.746 -1.370 1.00 64.88 278 ALA A N 1
ATOM 2159 C CA . ALA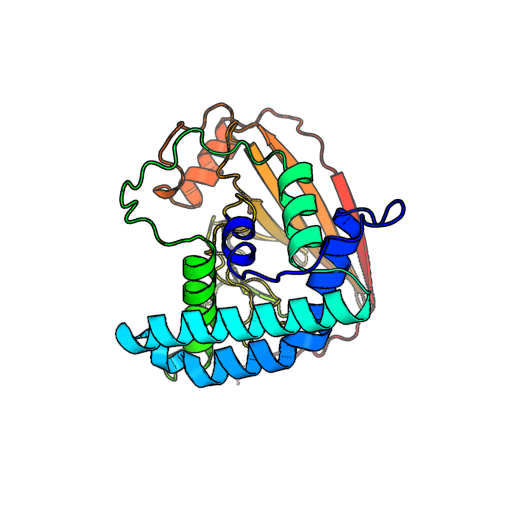 A 1 278 ? -21.681 11.503 -1.922 1.00 64.88 278 ALA A CA 1
ATOM 2160 C C . ALA A 1 278 ? -21.712 10.177 -2.691 1.00 64.88 278 ALA A C 1
ATOM 2162 O O . ALA A 1 278 ? -20.792 9.852 -3.444 1.00 64.88 278 ALA A O 1
ATOM 2163 N N . ARG A 1 279 ? -22.766 9.383 -2.479 1.00 57.84 279 ARG A N 1
ATOM 2164 C CA . ARG A 1 279 ? -22.896 8.020 -3.012 1.00 57.84 279 ARG A CA 1
ATOM 2165 C C . ARG A 1 279 ? -22.674 7.927 -4.532 1.00 57.84 279 ARG A C 1
ATOM 2167 O O . ARG A 1 279 ? -23.446 8.464 -5.318 1.00 57.84 279 ARG A O 1
ATOM 2174 N N . ARG A 1 280 ? -21.742 7.058 -4.931 1.00 46.78 280 ARG A N 1
ATOM 2175 C CA . ARG A 1 280 ? -21.901 6.106 -6.051 1.00 46.78 280 ARG A CA 1
ATOM 2176 C C . ARG A 1 280 ? -21.546 4.701 -5.541 1.00 46.78 280 ARG A C 1
ATOM 2178 O O . ARG A 1 280 ? -20.546 4.130 -5.950 1.00 46.78 280 ARG A O 1
ATOM 2185 N N . SER A 1 281 ? -22.303 4.152 -4.589 1.00 44.59 281 SER A N 1
ATOM 2186 C CA . SER A 1 281 ? -22.076 2.783 -4.097 1.00 44.59 281 SER A CA 1
ATOM 2187 C C . SER A 1 281 ? -23.130 1.817 -4.634 1.00 44.59 281 SER A C 1
ATOM 2189 O O . SER A 1 281 ? -24.327 2.026 -4.451 1.00 44.59 281 SER A O 1
ATOM 2191 N N . LYS A 1 282 ? -22.668 0.745 -5.291 1.00 37.22 282 LYS A N 1
ATOM 2192 C CA . LYS A 1 282 ? -23.442 -0.485 -5.483 1.00 37.22 282 LYS A CA 1
ATOM 2193 C C . LYS A 1 282 ? -23.296 -1.299 -4.197 1.00 37.22 282 LYS A C 1
ATOM 2195 O O . LYS A 1 282 ? -22.213 -1.805 -3.923 1.00 37.22 282 LYS A O 1
ATOM 2200 N N . PHE A 1 283 ? -24.346 -1.373 -3.387 1.00 36.50 283 PHE A N 1
ATOM 2201 C CA . PHE A 1 283 ? -24.414 -2.337 -2.290 1.00 36.50 283 PHE A CA 1
ATOM 2202 C C . PHE A 1 283 ? -24.953 -3.648 -2.863 1.00 36.50 283 PHE A C 1
ATOM 2204 O O . PHE A 1 283 ? -26.111 -3.694 -3.261 1.00 36.50 283 PHE A O 1
ATOM 2211 N N . ASN A 1 284 ? -24.123 -4.691 -2.908 1.00 33.53 284 ASN A N 1
ATOM 2212 C CA . ASN A 1 284 ? -24.622 -6.062 -2.974 1.00 33.53 284 ASN A CA 1
ATOM 2213 C C . ASN A 1 284 ? -24.686 -6.563 -1.536 1.00 33.53 284 ASN A C 1
ATOM 2215 O O . ASN A 1 284 ? -23.660 -6.903 -0.948 1.00 33.53 284 ASN A O 1
ATOM 2219 N N . VAL A 1 285 ? -25.885 -6.554 -0.966 1.00 33.31 285 VAL A N 1
ATOM 2220 C CA . VAL A 1 285 ? -26.180 -7.397 0.187 1.00 33.31 285 VAL A CA 1
ATOM 2221 C C . VAL A 1 285 ? -26.405 -8.783 -0.405 1.00 33.31 285 VAL A C 1
ATOM 2223 O O . VAL A 1 285 ? -27.397 -8.998 -1.094 1.00 33.31 285 VAL A O 1
ATOM 2226 N N . ASN A 1 286 ? -25.453 -9.697 -0.223 1.00 34.31 286 ASN A N 1
ATOM 2227 C CA . ASN A 1 286 ? -25.766 -11.111 -0.393 1.00 34.31 286 ASN A CA 1
ATOM 2228 C C . ASN A 1 286 ? -26.625 -11.495 0.812 1.00 34.31 286 ASN A C 1
ATOM 2230 O O . ASN A 1 286 ? -26.099 -11.851 1.864 1.00 34.31 286 ASN A O 1
ATOM 2234 N N . GLU A 1 287 ? -27.940 -11.351 0.673 1.00 29.97 287 GLU A N 1
ATOM 2235 C CA . GLU A 1 287 ? -28.880 -12.057 1.531 1.00 29.97 287 GLU A CA 1
ATOM 2236 C C . GLU A 1 287 ? -28.777 -13.534 1.145 1.00 29.97 287 GLU A C 1
ATOM 2238 O O . GLU A 1 287 ? -29.201 -13.943 0.066 1.00 29.97 287 GLU A O 1
ATOM 2243 N N . GLY A 1 288 ? -28.093 -14.312 1.983 1.00 30.50 288 GLY A N 1
ATOM 2244 C CA . GLY A 1 288 ? -28.143 -15.763 1.897 1.00 30.50 288 GLY A CA 1
ATOM 2245 C C . GLY A 1 288 ? -29.555 -16.224 2.242 1.00 30.50 288 GLY A C 1
ATOM 2246 O O . GLY A 1 288 ? -30.003 -16.015 3.370 1.00 30.50 288 GLY A O 1
ATOM 2247 N N . LEU A 1 289 ? -30.231 -16.810 1.255 1.00 28.70 289 LEU A N 1
ATOM 2248 C CA . LEU A 1 289 ? -31.287 -17.804 1.443 1.00 28.70 289 LEU A CA 1
ATOM 2249 C C . LEU A 1 289 ? -30.640 -19.182 1.595 1.00 28.70 289 LEU A C 1
ATOM 2251 O O . LEU A 1 289 ? -29.670 -19.446 0.846 1.00 28.70 289 LEU A O 1
#